Protein AF-A0A151JA97-F1 (afdb_monomer_lite)

Radius of gyration: 26.57 Å; chains: 1; bounding box: 81×45×72 Å

Foldseek 3Di:
DDDDDDDDDDDDDDDPDDDDDDFFDDDDDPPDPDDPPPLVVPVVVPPPVPDDPVVQLLLQLLVLVQVLQLQQAFLVRHDRPSFDADLVGPDPCNVCVNVVNNVVDGGDDHDDPVVSVVCVVVSVVVSDSVNSSCVVLLVPPPSVNVLVVQLCVQVPPVDDDDPVSSVVSNVVSVQCVPPNCVSVVVVCVVVPHDDDPVSVVVRVVRVVVSVVVRVVCPDPVNSVVVVVVVVVVSVVVVVCCVVPPDDDPPDDD

Structure (mmCIF, N/CA/C/O backbone):
data_AF-A0A151JA97-F1
#
_entry.id   AF-A0A151JA97-F1
#
loop_
_atom_site.group_PDB
_atom_site.id
_atom_site.type_symbol
_atom_site.label_atom_id
_atom_site.label_alt_id
_atom_site.label_comp_id
_atom_site.label_asym_id
_atom_site.label_entity_id
_atom_site.label_seq_id
_atom_site.pdbx_PDB_ins_code
_atom_site.Cartn_x
_atom_site.Cartn_y
_atom_site.Cartn_z
_atom_site.occupancy
_atom_site.B_iso_or_equiv
_atom_site.auth_seq_id
_atom_site.auth_comp_id
_atom_site.auth_asym_id
_atom_site.auth_atom_id
_atom_site.pdbx_PDB_model_num
ATOM 1 N N . MET A 1 1 ? -53.093 -27.832 -23.586 1.00 36.28 1 MET A N 1
ATOM 2 C CA . MET A 1 1 ? -52.508 -26.893 -24.557 1.00 36.28 1 MET A CA 1
ATOM 3 C C . MET A 1 1 ? -52.619 -25.490 -23.980 1.00 36.28 1 MET A C 1
ATOM 5 O O . MET A 1 1 ? -53.714 -24.970 -23.830 1.00 36.28 1 MET A O 1
ATOM 9 N N . ASP A 1 2 ? -51.471 -25.020 -23.500 1.00 40.03 2 ASP A N 1
ATOM 10 C CA . ASP A 1 2 ? -50.971 -23.647 -23.351 1.00 40.03 2 ASP A CA 1
ATOM 11 C C . ASP A 1 2 ? -51.789 -22.586 -22.595 1.00 40.03 2 ASP A C 1
ATOM 13 O O . ASP A 1 2 ? -52.595 -21.836 -23.144 1.00 40.03 2 ASP A O 1
ATOM 17 N N . ARG A 1 3 ? -51.449 -22.439 -21.304 1.00 38.12 3 ARG A N 1
ATOM 18 C CA . ARG A 1 3 ? -51.675 -21.214 -20.524 1.00 38.12 3 ARG A CA 1
ATOM 19 C C . ARG A 1 3 ? -50.635 -20.160 -20.926 1.00 38.12 3 ARG A C 1
ATOM 21 O O . ARG A 1 3 ? -49.438 -20.373 -20.761 1.00 38.12 3 ARG A O 1
ATOM 28 N N . LYS A 1 4 ? -51.119 -19.013 -21.413 1.00 37.00 4 LYS A N 1
ATOM 29 C CA . LYS A 1 4 ? -50.353 -17.779 -21.658 1.00 37.00 4 LYS A CA 1
ATOM 30 C C . LYS A 1 4 ? -49.617 -17.336 -20.385 1.00 37.00 4 LYS A C 1
ATOM 32 O O . LYS A 1 4 ? -50.253 -17.091 -19.364 1.00 37.00 4 LYS A O 1
ATOM 37 N N . HIS A 1 5 ? -48.296 -17.216 -20.472 1.00 38.69 5 HIS A N 1
ATOM 38 C CA . HIS A 1 5 ? -47.438 -16.617 -19.451 1.00 38.69 5 HIS A CA 1
ATOM 39 C C . HIS A 1 5 ? -47.385 -15.098 -19.685 1.00 38.69 5 HIS A C 1
ATOM 41 O O . HIS A 1 5 ? -47.076 -14.663 -20.799 1.00 38.69 5 HIS A O 1
ATOM 47 N N . SER A 1 6 ? -47.721 -14.293 -18.675 1.00 37.09 6 SER A N 1
ATOM 48 C CA . SER A 1 6 ? -47.468 -12.850 -18.694 1.00 37.09 6 SER A CA 1
ATOM 49 C C . SER A 1 6 ? -45.964 -12.610 -18.584 1.00 37.09 6 SER A C 1
ATOM 51 O O . SER A 1 6 ? -45.287 -13.231 -17.770 1.00 37.09 6 SER A O 1
ATOM 53 N N . ARG A 1 7 ? -45.428 -11.730 -19.433 1.00 36.78 7 ARG A N 1
ATOM 54 C CA . ARG A 1 7 ? -44.061 -11.222 -19.300 1.00 36.78 7 ARG A CA 1
ATOM 55 C C . ARG A 1 7 ? -44.072 -10.132 -18.236 1.00 36.78 7 ARG A C 1
ATOM 57 O O . ARG A 1 7 ? -44.525 -9.027 -18.524 1.00 36.78 7 ARG A O 1
ATOM 64 N N . ASP A 1 8 ? -43.592 -10.455 -17.042 1.00 37.56 8 ASP A N 1
ATOM 65 C CA . ASP A 1 8 ? -43.210 -9.437 -16.069 1.00 37.56 8 ASP A CA 1
ATOM 66 C C . ASP A 1 8 ? -41.964 -8.707 -16.580 1.00 37.56 8 ASP A C 1
ATOM 68 O O . ASP A 1 8 ? -41.014 -9.306 -17.088 1.00 37.56 8 ASP A O 1
ATOM 72 N N . MET A 1 9 ? -42.033 -7.380 -16.528 1.00 34.56 9 MET A N 1
ATOM 73 C CA . MET A 1 9 ? -40.945 -6.476 -16.866 1.00 34.56 9 MET A CA 1
ATOM 74 C C . MET A 1 9 ? -39.942 -6.484 -15.712 1.00 34.56 9 MET A C 1
ATOM 76 O O . MET A 1 9 ? -40.298 -6.122 -14.594 1.00 34.56 9 MET A O 1
ATOM 80 N N . ASP A 1 10 ? -38.696 -6.874 -15.982 1.00 36.03 10 ASP A N 1
ATOM 81 C CA . ASP A 1 10 ? -37.604 -6.789 -15.010 1.00 36.03 10 ASP A CA 1
ATOM 82 C C . ASP A 1 10 ? -37.355 -5.323 -14.611 1.00 36.03 10 ASP A C 1
ATOM 84 O O . ASP A 1 10 ? -36.751 -4.534 -15.348 1.00 36.03 10 ASP A O 1
ATOM 88 N N . GLU A 1 11 ? -37.809 -4.953 -13.413 1.00 36.75 11 GLU A N 1
ATOM 89 C CA . GLU A 1 11 ? -37.403 -3.727 -12.735 1.00 36.75 11 GLU A CA 1
ATOM 90 C C . GLU A 1 11 ? -35.898 -3.779 -12.443 1.00 36.75 11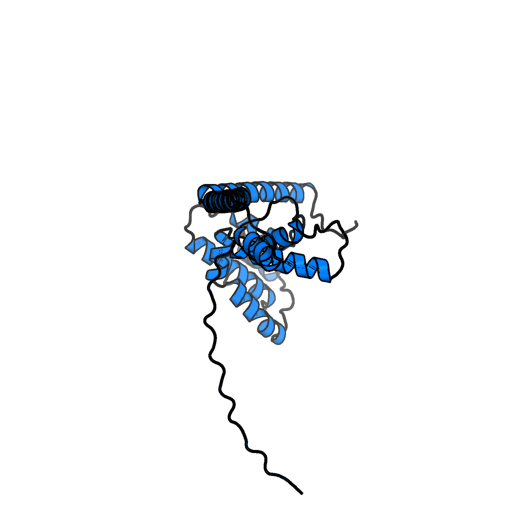 GLU A C 1
ATOM 92 O O . GLU A 1 11 ? -35.388 -4.559 -11.636 1.00 36.75 11 GLU A O 1
ATOM 97 N N . ARG A 1 12 ? -35.156 -2.904 -13.122 1.00 35.47 12 ARG A N 1
ATOM 98 C CA . ARG A 1 12 ? -33.714 -2.728 -12.962 1.00 35.47 12 ARG A CA 1
ATOM 99 C C . ARG A 1 12 ? -33.400 -2.262 -11.536 1.00 35.47 12 ARG A C 1
ATOM 101 O O . ARG A 1 12 ? -33.589 -1.092 -11.205 1.00 35.47 12 ARG A O 1
ATOM 108 N N . ALA A 1 13 ? -32.875 -3.167 -10.710 1.00 38.41 13 ALA A N 1
ATOM 109 C CA . ALA A 1 13 ? -32.428 -2.878 -9.350 1.00 38.41 13 ALA A CA 1
ATOM 110 C C . ALA A 1 13 ? -31.512 -1.639 -9.304 1.00 38.41 13 ALA A C 1
ATOM 112 O O . ALA A 1 13 ? -30.503 -1.545 -10.013 1.00 38.41 13 ALA A O 1
ATOM 113 N N . SER A 1 14 ? -31.877 -0.670 -8.460 1.00 43.91 14 SER A N 1
ATOM 114 C CA . SER A 1 14 ? -31.118 0.566 -8.287 1.00 43.91 14 SER A CA 1
ATOM 115 C C . SER A 1 14 ? -29.710 0.280 -7.745 1.00 43.91 14 SER A C 1
ATOM 117 O O . SER A 1 14 ? -29.498 -0.499 -6.814 1.00 43.91 14 SER A O 1
ATOM 119 N N . ARG A 1 15 ? -28.713 0.906 -8.374 1.00 40.47 15 ARG A N 1
ATOM 120 C CA . ARG A 1 15 ? -27.286 0.745 -8.070 1.00 40.47 15 ARG A CA 1
ATOM 121 C C . ARG A 1 15 ? -27.009 1.310 -6.671 1.00 40.47 15 ARG A C 1
ATOM 123 O O . ARG A 1 15 ? -27.067 2.525 -6.477 1.00 40.47 15 ARG A O 1
ATOM 130 N N . SER A 1 16 ? -26.703 0.455 -5.695 1.00 38.53 16 SER A N 1
ATOM 131 C CA . SER A 1 16 ? -26.352 0.920 -4.349 1.00 38.53 16 SER A CA 1
ATOM 132 C C . SER A 1 16 ? -25.081 1.785 -4.395 1.00 38.53 16 SER A C 1
ATOM 134 O O . SER A 1 16 ? -24.100 1.473 -5.078 1.00 38.53 16 SER A O 1
ATOM 136 N N . LYS A 1 17 ? -25.111 2.931 -3.700 1.00 38.88 17 LYS A N 1
ATOM 137 C CA . LYS A 1 17 ? -23.967 3.845 -3.573 1.00 38.88 17 LYS A CA 1
ATOM 138 C C . LYS A 1 17 ? -22.775 3.083 -2.982 1.00 38.88 17 LYS A C 1
ATOM 140 O O . LYS A 1 17 ? -22.828 2.648 -1.832 1.00 38.88 17 LYS A O 1
ATOM 145 N N . LYS A 1 18 ? -21.684 2.963 -3.748 1.00 34.50 18 LYS A N 1
ATOM 146 C CA . LYS A 1 18 ? -20.401 2.434 -3.261 1.00 34.50 18 LYS A CA 1
ATOM 147 C C . LYS A 1 18 ? -19.938 3.276 -2.066 1.00 34.50 18 LYS A C 1
ATOM 149 O O . LYS A 1 18 ? -19.648 4.463 -2.214 1.00 34.50 18 LYS A O 1
ATOM 154 N N . ARG A 1 19 ? -19.877 2.667 -0.878 1.00 36.00 19 ARG A N 1
ATOM 155 C CA . ARG A 1 19 ? -19.263 3.275 0.309 1.00 36.00 19 ARG A CA 1
ATOM 156 C C . ARG A 1 19 ? -17.759 3.411 0.059 1.00 36.00 19 ARG A C 1
ATOM 158 O O . ARG A 1 19 ? -17.096 2.423 -0.243 1.00 36.00 19 ARG A O 1
ATOM 165 N N . LYS A 1 20 ? -17.228 4.634 0.163 1.00 28.05 20 LYS A N 1
ATOM 166 C CA . LYS A 1 20 ? -15.781 4.885 0.158 1.00 28.05 20 LYS A CA 1
ATOM 167 C C . LYS A 1 20 ? -15.194 4.319 1.451 1.00 28.05 20 LYS A C 1
ATOM 169 O O . LYS A 1 20 ? -15.594 4.735 2.534 1.00 28.05 20 LYS A O 1
ATOM 174 N N . PHE A 1 21 ? -14.279 3.365 1.321 1.00 31.42 21 PHE A N 1
ATOM 175 C CA . PHE A 1 21 ? -13.560 2.765 2.439 1.00 31.42 21 PHE A CA 1
ATOM 176 C C . PHE A 1 21 ? -12.166 3.393 2.522 1.00 31.42 21 PHE A C 1
ATOM 178 O O . PHE A 1 21 ? -11.379 3.278 1.583 1.00 31.42 21 PHE A O 1
ATOM 185 N N . THR A 1 22 ? -11.861 4.075 3.622 1.00 34.16 22 THR A N 1
ATOM 186 C CA . THR A 1 22 ? -10.511 4.565 3.927 1.00 34.16 22 THR A CA 1
ATOM 187 C C . THR A 1 22 ? -9.715 3.424 4.560 1.00 34.16 22 THR A C 1
ATOM 189 O O . THR A 1 22 ? -10.128 2.872 5.578 1.00 34.16 22 THR A O 1
ATOM 192 N N . GLY A 1 23 ? -8.624 3.020 3.908 1.00 33.88 23 GLY A N 1
ATOM 193 C CA . GLY A 1 23 ? -7.820 1.851 4.270 1.00 33.88 23 GLY A CA 1
ATOM 194 C C . GLY A 1 23 ? -7.164 1.928 5.651 1.00 33.88 23 GLY A C 1
ATOM 195 O O . GLY A 1 23 ? -6.885 3.010 6.158 1.00 33.88 23 GLY A O 1
ATOM 196 N N . ASN A 1 24 ? -6.906 0.762 6.250 1.00 43.34 24 ASN A N 1
ATOM 197 C CA . ASN A 1 24 ? -6.312 0.632 7.582 1.00 43.34 24 ASN A CA 1
ATOM 198 C C . ASN A 1 24 ? -4.882 0.064 7.471 1.00 43.34 24 ASN A C 1
ATOM 200 O O . ASN A 1 24 ? -4.684 -1.052 6.983 1.00 43.34 24 ASN A O 1
ATOM 204 N N . ILE A 1 25 ? -3.891 0.845 7.911 1.00 41.25 25 ILE A N 1
ATOM 205 C CA . ILE A 1 25 ? -2.443 0.690 7.658 1.00 41.25 25 ILE A CA 1
ATOM 206 C C . ILE A 1 25 ? -1.788 -0.134 8.783 1.00 41.25 25 ILE A C 1
ATOM 208 O O . ILE A 1 25 ? -1.014 0.387 9.584 1.00 41.25 25 ILE A O 1
ATOM 212 N N . HIS A 1 26 ? -2.118 -1.421 8.916 1.00 39.19 26 HIS A N 1
ATOM 213 C CA . HIS A 1 26 ? -1.602 -2.258 10.013 1.00 39.19 26 HIS A CA 1
ATOM 214 C C . HIS A 1 26 ? -1.011 -3.594 9.534 1.00 39.19 26 HIS A C 1
ATOM 216 O O . HIS A 1 26 ? -1.722 -4.590 9.460 1.00 39.19 26 HIS A O 1
ATOM 222 N N . THR A 1 27 ? 0.312 -3.645 9.331 1.00 36.66 27 THR A N 1
ATOM 223 C CA . THR A 1 27 ? 1.119 -4.883 9.410 1.00 36.66 27 THR A CA 1
ATOM 224 C C . THR A 1 27 ? 2.526 -4.604 9.937 1.00 36.66 27 THR A C 1
ATOM 226 O O . THR A 1 27 ? 3.121 -3.583 9.602 1.00 36.66 27 THR A O 1
ATOM 229 N N . ARG A 1 28 ? 3.041 -5.508 10.783 1.00 35.09 28 ARG A N 1
ATOM 230 C CA . ARG A 1 28 ? 4.457 -5.578 11.184 1.00 35.09 28 ARG A CA 1
ATOM 231 C C . ARG A 1 28 ? 5.283 -6.193 10.044 1.00 35.09 28 ARG A C 1
ATOM 233 O O . ARG A 1 28 ? 4.780 -7.048 9.326 1.00 35.09 28 ARG A O 1
ATOM 240 N N . GLU A 1 29 ? 6.523 -5.735 9.900 1.00 36.56 29 GLU A N 1
ATOM 241 C CA . GLU A 1 29 ? 7.429 -5.983 8.762 1.00 36.56 29 GLU A CA 1
ATOM 242 C C . GLU A 1 29 ? 8.185 -7.328 8.801 1.00 36.56 29 GLU A C 1
ATOM 244 O O . GLU A 1 29 ? 9.054 -7.548 7.969 1.00 36.56 29 GLU A O 1
ATOM 249 N N . THR A 1 30 ? 7.878 -8.256 9.712 1.00 29.92 30 THR A N 1
ATOM 250 C CA . THR A 1 30 ? 8.706 -9.470 9.885 1.00 29.92 30 THR A CA 1
ATOM 251 C C . THR A 1 30 ? 8.386 -10.635 8.940 1.00 29.92 30 THR A C 1
ATOM 253 O O . THR A 1 30 ? 9.143 -11.596 8.927 1.00 29.92 30 THR A O 1
ATOM 256 N N . ASP A 1 31 ? 7.331 -10.561 8.118 1.00 31.02 31 ASP A N 1
ATOM 257 C CA . ASP A 1 31 ? 6.802 -11.744 7.405 1.00 31.02 31 ASP A CA 1
ATOM 258 C C . ASP A 1 31 ? 6.717 -11.587 5.870 1.00 31.02 31 ASP A C 1
ATOM 260 O O . ASP A 1 31 ? 5.840 -12.168 5.226 1.00 31.02 31 ASP A O 1
ATOM 264 N N . THR A 1 32 ? 7.584 -10.796 5.232 1.00 36.28 32 THR A N 1
ATOM 265 C CA . THR A 1 32 ? 7.581 -10.694 3.758 1.00 36.28 32 THR A CA 1
ATOM 266 C C . THR A 1 32 ? 8.977 -10.762 3.157 1.00 36.28 32 THR A C 1
ATOM 268 O O . THR A 1 32 ? 9.511 -9.750 2.715 1.00 36.28 32 THR A O 1
ATOM 271 N N . SER A 1 33 ? 9.543 -11.964 3.082 1.00 34.91 33 SER A N 1
ATOM 272 C CA . SER A 1 33 ? 10.699 -12.274 2.234 1.00 34.91 33 SER A CA 1
ATOM 273 C C . SER A 1 33 ? 10.238 -12.920 0.925 1.00 34.91 33 SER A C 1
ATOM 275 O O . SER A 1 33 ? 10.479 -14.095 0.697 1.00 34.91 33 SER A O 1
ATOM 277 N N . PHE A 1 34 ? 9.523 -12.182 0.081 1.00 34.66 34 PHE A N 1
ATOM 278 C CA . PHE A 1 34 ? 9.343 -12.548 -1.327 1.00 34.66 34 PHE A CA 1
ATOM 279 C C . PHE A 1 34 ? 9.141 -11.253 -2.109 1.00 34.66 34 PHE A C 1
ATOM 281 O O . PHE A 1 34 ? 8.020 -10.771 -2.261 1.00 34.66 34 PHE A O 1
ATOM 288 N N . ALA A 1 35 ? 10.247 -10.648 -2.537 1.00 33.19 35 ALA A N 1
ATOM 289 C CA . ALA A 1 35 ? 10.223 -9.590 -3.533 1.00 33.19 35 ALA A CA 1
ATOM 290 C C . ALA A 1 35 ? 10.573 -10.224 -4.881 1.00 33.19 35 ALA A C 1
ATOM 292 O O . ALA A 1 35 ? 11.700 -10.652 -5.114 1.00 33.19 35 ALA A O 1
ATOM 293 N N . SER A 1 36 ? 9.567 -10.339 -5.744 1.00 33.47 36 SER A N 1
ATOM 294 C CA . SER A 1 36 ? 9.743 -10.640 -7.158 1.00 33.47 36 SER A CA 1
ATOM 295 C C . SER A 1 36 ? 10.412 -9.462 -7.871 1.00 33.47 36 SER A C 1
ATOM 297 O O . SER A 1 36 ? 10.238 -8.308 -7.482 1.00 33.47 36 SER A O 1
ATOM 299 N N . THR A 1 37 ? 11.129 -9.794 -8.939 1.00 28.27 37 THR A N 1
ATOM 300 C CA . THR A 1 37 ? 11.754 -9.010 -10.027 1.00 28.27 37 THR A CA 1
ATOM 301 C C . THR A 1 37 ? 11.376 -7.535 -10.281 1.00 28.27 37 THR A C 1
ATOM 303 O O . THR A 1 37 ? 12.201 -6.839 -10.865 1.00 28.27 37 THR A O 1
ATOM 306 N N . SER A 1 38 ? 10.233 -7.007 -9.830 1.00 31.52 38 SER A N 1
ATOM 307 C CA . SER A 1 38 ? 9.890 -5.571 -9.909 1.00 31.52 38 SER A CA 1
ATOM 308 C C . SER A 1 38 ? 10.792 -4.659 -9.069 1.00 31.52 38 SER A C 1
ATOM 310 O O . SER A 1 38 ? 10.944 -3.490 -9.406 1.00 31.52 38 SER A O 1
ATOM 312 N N . ALA A 1 39 ? 11.431 -5.168 -8.009 1.00 31.02 39 ALA A N 1
ATOM 313 C CA . ALA A 1 39 ? 12.318 -4.363 -7.156 1.00 31.02 39 ALA A CA 1
ATOM 314 C C . ALA A 1 39 ? 13.569 -3.831 -7.893 1.00 31.02 39 ALA A C 1
ATOM 316 O O . ALA A 1 39 ? 14.155 -2.831 -7.486 1.00 31.02 39 ALA A O 1
ATOM 317 N N . LYS A 1 40 ? 13.958 -4.455 -9.016 1.00 34.16 40 LYS A N 1
ATOM 318 C CA . LYS A 1 40 ? 15.149 -4.076 -9.796 1.00 34.16 40 LYS A CA 1
ATOM 319 C C . LYS A 1 40 ? 14.998 -2.763 -10.570 1.00 34.16 40 LYS A C 1
ATOM 321 O O . LYS A 1 40 ? 16.005 -2.178 -10.967 1.00 34.16 40 LYS A O 1
ATOM 326 N N . GLU A 1 41 ? 13.773 -2.285 -10.788 1.00 36.44 41 GLU A N 1
ATOM 327 C CA . GLU A 1 41 ? 13.539 -1.021 -11.497 1.00 36.44 41 GLU A CA 1
ATOM 328 C C . GLU A 1 41 ? 13.588 0.201 -10.569 1.00 36.44 41 GLU A C 1
ATOM 330 O O . GLU A 1 41 ? 13.976 1.278 -11.016 1.00 36.44 41 GLU A O 1
ATOM 335 N N . GLU A 1 42 ? 13.297 0.055 -9.271 1.00 35.06 42 GLU A N 1
ATOM 336 C CA . GLU A 1 42 ? 13.214 1.189 -8.333 1.00 35.06 42 GLU A CA 1
ATOM 337 C C . GLU A 1 42 ? 14.573 1.832 -8.014 1.00 35.06 42 GLU A C 1
ATOM 339 O O . GLU A 1 42 ? 14.671 3.048 -7.834 1.00 35.06 42 GLU A O 1
ATOM 344 N N . VAL A 1 43 ? 15.642 1.033 -7.997 1.00 35.12 43 VAL A N 1
ATOM 345 C CA . VAL A 1 43 ? 16.987 1.437 -7.544 1.00 35.12 43 VAL A CA 1
ATOM 346 C C . VAL A 1 43 ? 17.612 2.502 -8.445 1.00 35.12 43 VAL A C 1
ATOM 348 O O . VAL A 1 43 ? 18.368 3.353 -7.984 1.00 35.12 43 VAL A O 1
ATOM 351 N N . ARG A 1 44 ? 17.254 2.523 -9.732 1.00 39.38 44 ARG A N 1
ATOM 352 C CA . ARG A 1 44 ? 17.850 3.445 -10.711 1.00 39.38 44 ARG A CA 1
ATOM 353 C C . ARG A 1 44 ? 17.215 4.840 -10.737 1.00 39.38 44 ARG A C 1
ATOM 355 O O . ARG A 1 44 ? 17.703 5.714 -11.447 1.00 39.38 44 ARG A O 1
ATOM 362 N N . PHE A 1 45 ? 16.143 5.070 -9.976 1.00 40.94 45 PHE A N 1
ATOM 363 C CA . PHE A 1 45 ? 15.430 6.356 -9.933 1.00 40.94 45 PHE A CA 1
ATOM 364 C C . PHE A 1 45 ? 15.842 7.271 -8.763 1.00 40.94 45 PHE A C 1
ATOM 366 O O . PHE A 1 45 ? 15.409 8.429 -8.707 1.00 40.94 45 PHE A O 1
ATOM 373 N N . GLY A 1 46 ? 16.706 6.790 -7.858 1.00 34.59 46 GLY A N 1
ATOM 374 C CA . GLY A 1 46 ? 17.070 7.453 -6.597 1.00 34.59 46 GLY A CA 1
ATOM 375 C C . GLY A 1 46 ? 17.789 8.807 -6.708 1.00 34.59 46 GLY A C 1
ATOM 376 O O . GLY A 1 46 ? 17.743 9.595 -5.767 1.00 34.59 46 GLY A O 1
ATOM 377 N N . GLU A 1 47 ? 18.387 9.144 -7.852 1.00 36.38 47 GLU A N 1
ATOM 378 C CA . GLU A 1 47 ? 19.215 10.357 -7.995 1.00 36.38 47 GLU A CA 1
ATOM 379 C C . GLU A 1 47 ? 18.429 11.641 -8.328 1.00 36.38 47 GLU A C 1
ATOM 381 O O . GLU A 1 47 ? 18.987 12.732 -8.409 1.00 36.38 47 GLU A O 1
ATOM 386 N N . SER A 1 48 ? 17.105 11.565 -8.488 1.00 42.72 48 SER A N 1
ATOM 387 C CA . SER A 1 48 ? 16.270 12.696 -8.933 1.00 42.72 48 SER A CA 1
ATOM 388 C C . SER A 1 48 ? 15.551 13.444 -7.797 1.00 42.72 48 SER A C 1
ATOM 390 O O . SER A 1 48 ? 14.465 14.000 -7.978 1.00 42.72 48 SER A O 1
ATOM 392 N N . ASN A 1 49 ? 16.151 13.491 -6.604 1.00 41.81 49 ASN A N 1
ATOM 393 C CA . ASN A 1 49 ? 15.471 13.907 -5.371 1.00 41.81 49 ASN A CA 1
ATOM 394 C C . ASN A 1 49 ? 15.156 15.421 -5.244 1.00 41.81 49 ASN A C 1
ATOM 396 O O . ASN A 1 49 ? 14.619 15.842 -4.225 1.00 41.81 49 ASN A O 1
ATOM 400 N N . ALA A 1 50 ? 15.430 16.234 -6.273 1.00 45.06 50 ALA A N 1
ATOM 401 C CA . ALA A 1 50 ? 15.176 17.683 -6.286 1.00 45.06 50 ALA A CA 1
ATOM 402 C C . ALA A 1 50 ? 13.910 18.120 -7.059 1.00 45.06 50 ALA A C 1
ATOM 404 O O . ALA A 1 50 ? 13.606 19.309 -7.108 1.00 45.06 50 ALA A O 1
ATOM 405 N N . ARG A 1 51 ? 13.169 17.200 -7.696 1.00 54.94 51 ARG A N 1
ATOM 406 C CA . ARG A 1 51 ? 12.001 17.549 -8.533 1.00 54.94 51 ARG A CA 1
ATOM 407 C C . ARG A 1 51 ? 10.702 17.036 -7.904 1.00 54.94 51 ARG A C 1
ATOM 409 O O . ARG A 1 51 ? 10.643 15.904 -7.427 1.00 54.94 51 ARG A O 1
ATOM 416 N N . GLY A 1 52 ? 9.679 17.897 -7.874 1.00 69.94 52 GLY A N 1
ATOM 417 C CA . GLY A 1 52 ? 8.411 17.675 -7.163 1.00 69.94 52 GLY A CA 1
ATOM 418 C C . GLY A 1 52 ? 7.635 16.420 -7.591 1.00 69.94 52 GLY A C 1
ATOM 419 O O . GLY A 1 52 ? 7.929 15.805 -8.614 1.00 69.94 52 GLY A O 1
ATOM 420 N N . LEU A 1 53 ? 6.608 16.055 -6.813 1.00 72.75 53 LEU A N 1
ATOM 421 C CA . LEU A 1 53 ? 5.810 14.824 -6.968 1.00 72.75 53 LEU A CA 1
ATOM 422 C C . LEU A 1 53 ? 5.335 14.571 -8.413 1.00 72.75 53 LEU A C 1
ATOM 424 O O . LEU A 1 53 ? 5.434 13.450 -8.906 1.00 72.75 53 LEU A O 1
ATOM 428 N N . GLY A 1 54 ? 4.905 15.622 -9.121 1.00 77.94 54 GLY A N 1
ATOM 429 C CA . GLY A 1 54 ? 4.480 15.537 -10.523 1.00 77.94 54 GLY A CA 1
ATOM 430 C C . GLY A 1 54 ? 5.568 15.034 -11.480 1.00 77.94 54 GLY A C 1
ATOM 431 O O . GLY A 1 54 ? 5.271 14.265 -12.390 1.00 77.94 54 GLY A O 1
ATOM 432 N N . PHE A 1 55 ? 6.832 15.399 -11.247 1.00 81.00 55 PHE A N 1
ATOM 433 C CA . PHE A 1 55 ? 7.954 14.911 -12.050 1.00 81.00 55 PHE A CA 1
ATOM 434 C C . PHE A 1 55 ? 8.201 13.418 -11.808 1.00 81.00 55 PHE A C 1
ATOM 436 O O . PHE A 1 55 ? 8.371 12.665 -12.762 1.00 81.00 55 PHE A O 1
ATOM 443 N N . LYS A 1 56 ? 8.159 12.970 -10.546 1.00 80.12 56 LYS A N 1
ATOM 444 C CA . LYS A 1 56 ? 8.346 11.552 -10.193 1.00 80.12 56 LYS A CA 1
ATOM 445 C C . LYS A 1 56 ? 7.263 10.663 -10.817 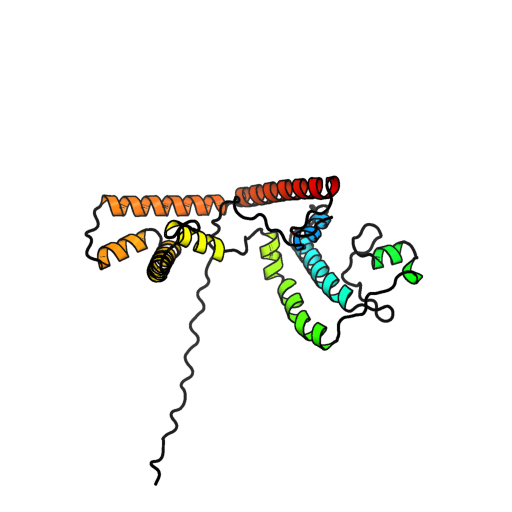1.00 80.12 56 LYS A C 1
ATOM 447 O O . LYS A 1 56 ? 7.578 9.603 -11.347 1.00 80.12 56 LYS A O 1
ATOM 452 N N . ILE A 1 57 ? 6.011 11.126 -10.823 1.00 85.06 57 ILE A N 1
ATOM 453 C CA . ILE A 1 57 ? 4.897 10.425 -11.482 1.00 85.06 57 ILE A CA 1
ATOM 454 C C . ILE A 1 57 ? 5.134 10.323 -12.989 1.00 85.06 57 ILE A C 1
ATOM 456 O O . ILE A 1 57 ? 4.990 9.242 -13.549 1.00 85.06 57 ILE A O 1
ATOM 460 N N . ALA A 1 58 ? 5.520 11.422 -13.645 1.00 85.62 58 ALA A N 1
ATOM 461 C CA . ALA A 1 58 ? 5.779 11.424 -15.085 1.00 85.62 58 ALA A CA 1
ATOM 462 C C . ALA A 1 58 ? 6.917 10.464 -15.467 1.00 85.62 58 ALA A C 1
ATOM 464 O O . ALA A 1 58 ? 6.836 9.759 -16.470 1.00 85.62 58 ALA A O 1
ATOM 465 N N . VAL A 1 59 ? 7.960 10.396 -14.638 1.00 85.62 59 VAL A N 1
ATOM 466 C CA . VAL A 1 59 ? 9.077 9.470 -14.829 1.00 85.62 59 VAL A CA 1
ATOM 467 C C . VAL A 1 59 ? 8.625 8.010 -14.713 1.00 85.62 59 VAL A C 1
ATOM 469 O O . VAL A 1 59 ? 8.954 7.217 -15.592 1.00 85.62 59 VAL A O 1
ATOM 472 N N . LEU A 1 60 ? 7.840 7.659 -13.688 1.00 87.31 60 LEU A N 1
ATOM 473 C CA . LEU A 1 60 ? 7.300 6.302 -13.529 1.00 87.31 60 LEU A CA 1
ATOM 474 C C . LEU A 1 60 ? 6.331 5.928 -14.654 1.00 87.31 60 LEU A C 1
ATOM 476 O O . LEU A 1 60 ? 6.417 4.830 -15.192 1.00 87.31 60 LEU A O 1
ATOM 480 N N . HIS A 1 61 ? 5.453 6.851 -15.048 1.00 90.69 61 HIS A N 1
ATOM 481 C CA . HIS A 1 61 ? 4.548 6.665 -16.180 1.00 90.69 61 HIS A CA 1
ATOM 482 C C . HIS A 1 61 ? 5.329 6.297 -17.447 1.00 90.69 61 HIS A C 1
ATOM 484 O O . HIS A 1 61 ? 5.023 5.311 -18.114 1.00 90.69 61 HIS A O 1
ATOM 490 N N . ASN A 1 62 ? 6.380 7.059 -17.751 1.00 89.25 62 ASN A N 1
ATOM 491 C CA . ASN A 1 62 ? 7.217 6.798 -18.915 1.00 89.25 62 ASN A CA 1
ATOM 492 C C . ASN A 1 62 ? 7.989 5.480 -18.777 1.00 89.25 62 ASN A C 1
ATOM 494 O O . ASN A 1 62 ? 8.106 4.751 -19.753 1.00 89.25 62 ASN A O 1
ATOM 498 N N . ALA A 1 63 ? 8.460 5.125 -17.581 1.00 88.25 63 ALA A N 1
ATOM 499 C CA . ALA A 1 63 ? 9.124 3.844 -17.350 1.00 88.25 63 ALA A CA 1
ATOM 500 C C . ALA A 1 63 ? 8.195 2.648 -17.630 1.00 88.25 63 ALA A C 1
ATOM 502 O O . ALA A 1 63 ? 8.582 1.736 -18.356 1.00 88.25 63 ALA A O 1
ATOM 503 N N . VAL A 1 64 ? 6.951 2.691 -17.136 1.00 89.56 64 VAL A N 1
ATOM 504 C CA . VAL A 1 64 ? 5.940 1.646 -17.380 1.00 89.56 64 VAL A CA 1
ATOM 505 C C . VAL A 1 64 ? 5.666 1.492 -18.876 1.00 89.56 64 VAL A C 1
ATOM 507 O O . VAL A 1 64 ? 5.685 0.378 -19.400 1.00 89.56 64 VAL A O 1
ATOM 510 N N . TRP A 1 65 ? 5.472 2.602 -19.592 1.00 92.31 65 TRP A N 1
ATOM 511 C CA . TRP A 1 65 ? 5.260 2.553 -21.039 1.00 92.31 65 TRP A CA 1
ATOM 512 C C . TRP A 1 65 ? 6.504 2.106 -21.806 1.00 92.31 65 TRP A C 1
ATOM 514 O O . TRP A 1 65 ? 6.373 1.348 -22.764 1.00 92.31 65 TRP A O 1
ATOM 524 N N . ALA A 1 66 ? 7.708 2.490 -21.378 1.00 89.06 66 ALA A N 1
ATOM 525 C CA . ALA A 1 66 ? 8.948 2.042 -22.006 1.00 89.06 66 ALA A CA 1
ATOM 526 C C . ALA A 1 66 ? 9.049 0.508 -22.041 1.00 89.06 66 ALA A C 1
ATOM 528 O O . ALA A 1 66 ? 9.470 -0.041 -23.053 1.00 89.06 66 ALA A O 1
ATOM 529 N N . ILE A 1 67 ? 8.592 -0.193 -20.996 1.00 88.88 67 ILE A N 1
ATOM 530 C CA . ILE A 1 67 ? 8.561 -1.666 -20.966 1.00 88.88 67 ILE A CA 1
ATOM 531 C C . ILE A 1 67 ? 7.657 -2.225 -22.068 1.00 88.88 67 ILE A C 1
ATOM 533 O O . ILE A 1 67 ? 8.071 -3.116 -22.811 1.00 88.88 67 ILE A O 1
ATOM 537 N N . PHE A 1 68 ? 6.435 -1.701 -22.191 1.00 90.19 68 PHE A N 1
ATOM 538 C CA . PHE A 1 68 ? 5.498 -2.133 -23.229 1.00 90.19 68 PHE A CA 1
ATOM 539 C C . PHE A 1 68 ? 6.075 -1.884 -24.625 1.00 90.19 68 PHE A C 1
ATOM 541 O O . PHE A 1 68 ? 6.135 -2.795 -25.448 1.00 90.19 68 PHE A O 1
ATOM 548 N N . TYR A 1 69 ? 6.580 -0.672 -24.865 1.00 89.25 69 TYR A N 1
ATOM 549 C CA . TYR A 1 69 ? 7.101 -0.291 -26.172 1.00 89.25 69 TYR A CA 1
ATOM 550 C C . TYR A 1 69 ? 8.393 -1.024 -26.545 1.00 89.25 69 TYR A C 1
ATOM 552 O O . TYR A 1 69 ? 8.576 -1.369 -27.710 1.00 89.25 69 TYR A O 1
ATOM 560 N N . HIS A 1 70 ? 9.240 -1.383 -25.577 1.00 86.94 70 HIS A N 1
ATOM 561 C CA . HIS A 1 70 ? 10.377 -2.275 -25.815 1.00 86.94 70 HIS A CA 1
ATOM 562 C C . HIS A 1 70 ? 9.943 -3.647 -26.348 1.00 86.94 70 HIS A C 1
ATOM 564 O O . HIS A 1 70 ? 10.652 -4.226 -27.163 1.00 86.94 70 HIS A O 1
ATOM 570 N N . LYS A 1 71 ? 8.795 -4.173 -25.901 1.00 86.69 71 LYS A N 1
ATOM 571 C CA . LYS A 1 71 ? 8.306 -5.511 -26.278 1.00 86.69 71 LYS A CA 1
ATOM 572 C C . LYS A 1 71 ? 7.556 -5.569 -27.607 1.00 86.69 71 LYS A C 1
ATOM 574 O O . LYS A 1 71 ? 7.307 -6.661 -28.112 1.00 86.69 71 LYS A O 1
ATOM 579 N N . ILE A 1 72 ? 7.220 -4.417 -28.176 1.00 88.44 72 ILE A N 1
ATOM 580 C CA . ILE A 1 72 ? 6.605 -4.312 -29.509 1.00 88.44 72 ILE A CA 1
ATOM 581 C C . ILE A 1 72 ? 7.536 -3.641 -30.528 1.00 88.44 72 ILE A C 1
ATOM 583 O O . ILE A 1 72 ? 7.177 -3.512 -31.696 1.00 88.44 72 ILE A O 1
ATOM 587 N N . SER A 1 73 ? 8.714 -3.191 -30.086 1.00 86.50 73 SER A N 1
ATOM 588 C CA . SER A 1 73 ? 9.733 -2.606 -30.956 1.00 86.50 73 SER A CA 1
ATOM 589 C C . SER A 1 73 ? 10.356 -3.672 -31.848 1.00 86.50 73 SER A C 1
ATOM 591 O O . SER A 1 73 ? 10.531 -4.818 -31.444 1.00 86.50 73 SER A O 1
ATOM 593 N N . SER A 1 74 ? 10.728 -3.264 -33.054 1.00 85.25 74 SER A N 1
ATOM 594 C CA . SER A 1 74 ? 11.435 -4.093 -34.030 1.00 85.25 74 SER A CA 1
ATOM 595 C C . SER A 1 74 ? 12.543 -3.285 -34.703 1.00 85.25 74 SER A C 1
ATOM 597 O O . SER A 1 74 ? 12.567 -2.058 -34.591 1.00 85.25 74 SER A O 1
ATOM 599 N N . ASN A 1 75 ? 13.427 -3.965 -35.442 1.00 81.00 75 ASN A N 1
ATOM 600 C CA . ASN A 1 75 ? 14.475 -3.313 -36.237 1.00 81.00 75 ASN A CA 1
ATOM 601 C C . ASN A 1 75 ? 13.889 -2.302 -37.250 1.00 81.00 75 ASN A C 1
ATOM 603 O O . ASN A 1 75 ? 14.504 -1.273 -37.509 1.00 81.00 75 ASN A O 1
ATOM 607 N N . GLU A 1 76 ? 12.695 -2.568 -37.795 1.00 79.00 76 GLU A N 1
ATOM 608 C CA . GLU A 1 76 ? 12.016 -1.702 -38.774 1.00 79.00 76 GLU A CA 1
ATOM 609 C C . GLU A 1 76 ? 11.198 -0.581 -38.115 1.00 79.00 76 GLU A C 1
ATOM 611 O O . GLU A 1 76 ? 11.045 0.502 -38.677 1.00 79.00 76 GLU A O 1
ATOM 616 N N . ASN A 1 77 ? 10.672 -0.832 -36.912 1.00 80.81 77 ASN A N 1
ATOM 617 C CA . ASN A 1 77 ? 9.848 0.109 -36.162 1.00 80.81 77 ASN A CA 1
ATOM 618 C C . ASN A 1 77 ? 10.297 0.169 -34.695 1.00 80.81 77 ASN A C 1
ATOM 620 O O . ASN A 1 77 ? 9.726 -0.483 -33.813 1.00 80.81 77 ASN A O 1
ATOM 624 N N . SER A 1 78 ? 11.349 0.949 -34.444 1.00 80.94 78 SER A N 1
ATOM 625 C CA . SER A 1 78 ? 11.931 1.150 -33.117 1.00 80.94 78 SER A CA 1
ATOM 626 C C . SER A 1 78 ? 11.112 2.158 -32.300 1.00 80.94 78 SER A C 1
ATOM 628 O O . SER A 1 78 ? 11.019 3.331 -32.672 1.00 80.94 78 SER A O 1
ATOM 630 N N . GLN A 1 79 ? 10.552 1.745 -31.160 1.00 82.25 79 GLN A N 1
ATOM 631 C CA . GLN A 1 79 ? 9.662 2.575 -30.338 1.00 82.25 79 GLN A CA 1
ATOM 632 C C . GLN A 1 79 ? 10.275 2.852 -28.955 1.00 82.25 79 GLN A C 1
ATOM 634 O O . GLN A 1 79 ? 9.888 2.278 -27.942 1.00 82.25 79 GLN A O 1
ATOM 639 N N . TYR A 1 80 ? 11.222 3.793 -28.890 1.00 83.00 80 TYR A N 1
ATOM 640 C CA . TYR A 1 80 ? 11.949 4.154 -27.655 1.00 83.00 80 TYR A CA 1
ATOM 641 C C . TYR A 1 80 ? 11.619 5.563 -27.134 1.00 83.00 80 TYR A C 1
ATOM 643 O O . TYR A 1 80 ? 12.431 6.210 -26.464 1.00 83.00 80 TYR A O 1
ATOM 651 N N . MET A 1 81 ? 10.420 6.067 -27.445 1.00 85.06 81 MET A N 1
ATOM 652 C CA . MET A 1 81 ? 9.992 7.441 -27.131 1.00 85.06 81 MET A CA 1
ATOM 653 C C . MET A 1 81 ? 9.843 7.734 -25.633 1.00 85.06 81 MET A C 1
ATOM 655 O O . MET A 1 81 ? 10.028 8.871 -25.209 1.00 85.06 81 MET A O 1
ATOM 659 N N . TYR A 1 82 ? 9.568 6.712 -24.822 1.00 83.69 82 TYR A N 1
ATOM 660 C CA . TYR A 1 82 ? 9.459 6.850 -23.365 1.00 83.69 82 TYR A CA 1
ATOM 661 C C . TYR A 1 82 ? 10.774 6.596 -22.625 1.00 83.69 82 TYR A C 1
ATOM 663 O O . TYR A 1 82 ? 10.853 6.765 -21.407 1.00 83.69 82 TYR A O 1
ATOM 671 N N . CYS A 1 83 ? 11.817 6.200 -23.350 1.00 84.19 83 CYS A N 1
ATOM 672 C CA . CYS A 1 83 ? 13.104 5.868 -22.766 1.00 84.19 83 CYS A CA 1
ATOM 673 C C . CYS A 1 83 ? 13.913 7.150 -22.567 1.00 84.19 83 CYS A C 1
ATOM 675 O O . CYS A 1 83 ? 13.978 7.981 -23.477 1.00 84.19 83 CYS A O 1
ATOM 677 N N . PRO A 1 84 ? 14.548 7.330 -21.399 1.00 78.62 84 PRO A N 1
ATOM 678 C CA . PRO A 1 84 ? 15.360 8.509 -21.151 1.00 78.62 84 PRO A CA 1
ATOM 679 C C . PRO A 1 84 ? 16.540 8.567 -22.127 1.00 78.62 84 PRO A C 1
ATOM 681 O O . PRO A 1 84 ? 17.175 7.551 -22.406 1.00 78.62 84 PRO A O 1
ATOM 684 N N . VAL A 1 85 ? 16.836 9.770 -22.615 1.00 73.81 85 VAL A N 1
ATOM 685 C CA . VAL A 1 85 ? 17.965 10.031 -23.516 1.00 73.81 85 VAL A CA 1
ATOM 686 C C . VAL A 1 85 ? 19.279 10.015 -22.723 1.00 73.81 85 VAL A C 1
ATOM 688 O O . VAL A 1 85 ? 19.328 10.528 -21.599 1.00 73.81 85 VAL A O 1
ATOM 691 N N . GLY A 1 86 ? 20.331 9.438 -23.311 1.00 64.56 86 GLY A N 1
ATOM 692 C CA . GLY A 1 86 ? 21.697 9.422 -22.776 1.00 64.56 86 GLY A CA 1
ATOM 693 C C . GLY A 1 86 ? 22.267 8.019 -22.533 1.00 64.56 86 GLY A C 1
ATOM 694 O O . GLY A 1 86 ? 21.525 7.062 -22.310 1.00 64.56 86 GLY A O 1
ATOM 695 N N . SER A 1 87 ? 23.599 7.925 -22.545 1.00 55.66 87 SER A N 1
ATOM 696 C CA . SER A 1 87 ? 24.379 6.681 -22.437 1.00 55.66 87 SER A CA 1
ATOM 697 C C . SER A 1 87 ? 24.357 6.033 -21.051 1.00 55.66 87 SER A C 1
ATOM 699 O O . SER A 1 87 ? 24.607 4.840 -20.931 1.00 55.66 87 SER A O 1
ATOM 701 N N . ASP A 1 88 ? 24.016 6.784 -20.005 1.00 55.84 88 ASP A N 1
ATOM 702 C CA . ASP A 1 88 ? 24.047 6.316 -18.611 1.00 55.84 88 ASP A CA 1
ATOM 703 C C . ASP A 1 88 ? 22.702 5.716 -18.150 1.00 55.84 88 ASP A C 1
ATOM 705 O O . ASP A 1 88 ? 22.260 5.836 -17.005 1.00 55.84 88 ASP A O 1
ATOM 709 N N . ARG A 1 89 ? 21.946 5.150 -19.096 1.00 68.75 89 ARG A N 1
ATOM 710 C CA . ARG A 1 89 ? 20.567 4.698 -18.887 1.00 68.75 89 ARG A CA 1
ATOM 711 C C . ARG A 1 89 ? 20.435 3.200 -19.114 1.00 68.75 89 ARG A C 1
ATOM 713 O O . ARG A 1 89 ? 21.199 2.564 -19.822 1.00 68.75 89 ARG A O 1
ATOM 720 N N . TRP A 1 90 ? 19.400 2.625 -18.512 1.00 76.75 90 TRP A N 1
ATOM 721 C CA . TRP A 1 90 ? 19.125 1.185 -18.528 1.00 76.75 90 TRP A CA 1
ATOM 722 C C . TRP A 1 90 ? 18.676 0.636 -19.895 1.00 76.75 90 TRP A C 1
ATOM 724 O O . TRP A 1 90 ? 18.640 -0.578 -20.090 1.00 76.75 90 TRP A O 1
ATOM 734 N N . CYS A 1 91 ? 18.298 1.506 -20.835 1.00 83.00 91 CYS A N 1
ATOM 735 C CA . CYS A 1 91 ? 17.797 1.108 -22.145 1.00 83.00 91 CYS A CA 1
ATOM 736 C C . CYS A 1 91 ? 18.965 0.777 -23.086 1.00 83.00 91 CYS A C 1
ATOM 738 O O . CYS A 1 91 ? 19.627 1.679 -23.594 1.00 83.00 91 CYS A O 1
ATOM 740 N N . LYS A 1 92 ? 19.181 -0.517 -23.359 1.00 82.69 92 LYS A N 1
ATOM 741 C CA . LYS A 1 92 ? 20.263 -1.007 -24.235 1.00 82.69 92 LYS A CA 1
ATOM 742 C C . LYS A 1 92 ? 20.268 -0.345 -25.618 1.00 82.69 92 LYS A C 1
ATOM 744 O O . LYS A 1 92 ? 21.333 -0.013 -26.121 1.00 82.69 92 LYS A O 1
ATOM 749 N N . TRP A 1 93 ? 19.088 -0.102 -26.193 1.00 84.12 93 TRP A N 1
ATOM 750 C CA . TRP A 1 93 ? 18.960 0.566 -27.489 1.00 84.12 93 TRP A CA 1
ATOM 751 C C . TRP A 1 93 ? 19.443 2.024 -27.443 1.00 84.12 93 TRP A C 1
ATOM 753 O O . TRP A 1 93 ? 20.233 2.431 -28.284 1.00 84.12 93 TRP A O 1
ATOM 763 N N . ARG A 1 94 ? 19.068 2.799 -26.411 1.00 84.38 94 ARG A N 1
ATOM 764 C CA . ARG A 1 94 ? 19.549 4.187 -26.219 1.00 84.38 94 ARG A CA 1
ATOM 765 C C . ARG A 1 94 ? 21.055 4.260 -25.957 1.00 84.38 94 ARG A C 1
ATOM 767 O O . ARG A 1 94 ? 21.702 5.235 -26.335 1.00 84.38 94 ARG A O 1
ATOM 774 N N . VAL A 1 95 ? 21.616 3.233 -25.318 1.00 84.44 95 VAL A N 1
ATOM 775 C CA . VAL A 1 95 ? 23.069 3.099 -25.136 1.00 84.44 95 VAL A CA 1
ATOM 776 C C . VAL A 1 95 ? 23.751 2.849 -26.481 1.00 84.44 95 VAL A C 1
ATOM 778 O O . VAL A 1 95 ? 24.719 3.535 -26.796 1.00 84.44 95 VAL A O 1
ATOM 781 N N . ALA A 1 96 ? 23.221 1.934 -27.298 1.00 84.00 96 ALA A N 1
ATOM 782 C CA . ALA A 1 96 ? 23.730 1.676 -28.646 1.00 84.00 96 ALA A CA 1
ATOM 783 C C . ALA A 1 96 ? 23.610 2.911 -29.558 1.00 84.00 96 ALA A C 1
ATOM 785 O O . ALA A 1 96 ? 24.546 3.225 -30.288 1.00 84.00 96 ALA A O 1
ATOM 786 N N . GLU A 1 97 ? 22.508 3.663 -29.459 1.00 84.88 97 GLU A N 1
ATOM 787 C CA . GLU A 1 97 ? 22.323 4.960 -30.127 1.00 84.88 97 GLU A CA 1
ATOM 788 C C . GLU A 1 97 ? 23.401 5.963 -29.706 1.00 84.88 97 GLU A C 1
ATOM 790 O O . GLU A 1 97 ? 24.065 6.551 -30.554 1.00 84.88 97 GLU A O 1
ATOM 795 N N . SER A 1 98 ? 23.641 6.105 -28.401 1.00 82.81 98 SER A N 1
ATOM 796 C CA . SER A 1 98 ? 24.636 7.048 -27.874 1.00 82.81 98 SER A CA 1
ATOM 797 C C . SER A 1 98 ? 26.075 6.672 -28.254 1.00 82.81 98 SER A C 1
ATOM 799 O O . SER A 1 98 ? 26.916 7.552 -28.423 1.00 82.81 98 SER A O 1
ATOM 801 N N . ASN A 1 99 ? 26.356 5.375 -28.403 1.00 84.62 99 ASN A N 1
ATOM 802 C CA . ASN A 1 99 ? 27.673 4.848 -28.769 1.00 84.62 99 ASN A CA 1
ATOM 803 C C . ASN A 1 99 ? 27.862 4.682 -30.288 1.00 84.62 99 ASN A C 1
ATOM 805 O O . ASN A 1 99 ? 28.929 4.252 -30.717 1.00 84.62 99 ASN A O 1
ATOM 809 N N . ASN A 1 100 ? 26.855 5.026 -31.100 1.00 82.94 100 ASN A N 1
ATOM 810 C CA . ASN A 1 100 ? 26.821 4.804 -32.551 1.00 82.94 100 ASN A CA 1
ATOM 811 C C . ASN A 1 100 ? 26.975 3.326 -32.978 1.00 82.94 100 ASN A C 1
ATOM 813 O O . ASN A 1 100 ? 27.411 3.050 -34.093 1.00 82.94 100 ASN A O 1
ATOM 817 N N . THR A 1 101 ? 26.584 2.370 -32.130 1.00 85.12 101 THR A N 1
ATOM 818 C CA . THR A 1 101 ? 26.638 0.918 -32.404 1.00 85.12 101 THR A CA 1
ATOM 819 C C . THR A 1 101 ? 25.270 0.320 -32.762 1.00 85.12 101 THR A C 1
ATOM 821 O O . THR A 1 101 ? 25.054 -0.882 -32.639 1.00 85.12 101 THR A O 1
ATOM 824 N N . LEU A 1 102 ? 24.319 1.140 -33.230 1.00 81.81 102 LEU A N 1
ATOM 825 C CA . LEU A 1 102 ? 22.957 0.698 -33.581 1.00 81.81 102 LEU A CA 1
ATOM 826 C C . LEU A 1 102 ? 22.911 -0.387 -34.660 1.00 81.81 102 LEU A C 1
ATOM 828 O O . LEU A 1 102 ? 22.014 -1.220 -34.630 1.00 81.81 102 LEU A O 1
ATOM 832 N N . HIS A 1 103 ? 23.869 -0.396 -35.588 1.00 80.25 103 HIS A N 1
ATOM 833 C CA . HIS A 1 103 ? 23.952 -1.421 -36.632 1.00 80.25 103 HIS A CA 1
ATOM 834 C C . HIS A 1 103 ? 24.167 -2.832 -36.050 1.00 80.25 103 HIS A C 1
ATOM 836 O O . HIS A 1 103 ? 23.821 -3.824 -36.678 1.00 80.25 103 HIS A O 1
ATOM 842 N N . GLU A 1 104 ? 24.744 -2.938 -34.854 1.00 83.12 104 GLU A N 1
ATOM 843 C CA . GLU A 1 104 ? 24.986 -4.214 -34.170 1.00 83.12 104 GLU A CA 1
ATOM 844 C C . GLU A 1 104 ? 23.826 -4.611 -33.246 1.00 83.12 104 GLU A C 1
ATOM 846 O O . GLU A 1 104 ? 23.853 -5.676 -32.630 1.00 83.12 104 GLU A O 1
ATOM 851 N N . PHE A 1 105 ? 22.817 -3.747 -33.103 1.00 82.19 105 PHE A N 1
ATOM 852 C CA . PHE A 1 105 ? 21.704 -3.977 -32.199 1.00 82.19 105 PHE A CA 1
ATOM 853 C C . PHE A 1 105 ? 20.557 -4.693 -32.911 1.00 82.19 105 PHE A C 1
ATOM 855 O O . PHE A 1 105 ? 19.855 -4.098 -33.726 1.00 82.19 105 PHE A O 1
ATOM 862 N N . ASP A 1 106 ? 20.310 -5.939 -32.512 1.00 83.50 106 ASP A N 1
ATOM 863 C CA . ASP A 1 106 ? 19.136 -6.698 -32.934 1.00 83.50 106 ASP A CA 1
ATOM 864 C C . ASP A 1 106 ? 18.044 -6.703 -31.862 1.00 83.50 106 ASP A C 1
ATOM 866 O O . ASP A 1 106 ? 18.287 -6.971 -30.679 1.00 83.50 106 ASP A O 1
ATOM 870 N N . HIS A 1 107 ? 16.814 -6.417 -32.291 1.00 82.94 107 HIS A N 1
ATOM 871 C CA . HIS A 1 107 ? 15.635 -6.487 -31.437 1.00 82.94 107 HIS A CA 1
ATOM 872 C C . HIS A 1 107 ? 15.171 -7.936 -31.257 1.00 82.94 107 HIS A C 1
ATOM 874 O O . HIS A 1 107 ? 15.224 -8.757 -32.174 1.00 82.94 107 HIS A O 1
ATOM 880 N N . GLU A 1 108 ? 14.638 -8.236 -30.071 1.00 83.44 108 GLU A N 1
ATOM 881 C CA . GLU A 1 108 ? 13.843 -9.449 -29.879 1.00 83.44 108 GLU A CA 1
ATOM 882 C C . GLU A 1 108 ? 12.594 -9.401 -30.779 1.00 83.44 108 GLU A C 1
ATOM 884 O O . GLU A 1 108 ? 12.064 -8.311 -31.021 1.00 83.44 108 GLU A O 1
ATOM 889 N N . PRO A 1 109 ? 12.082 -10.556 -31.246 1.00 85.19 109 PRO A N 1
ATOM 890 C CA . PRO A 1 109 ? 10.831 -10.594 -31.988 1.00 85.19 109 PRO A CA 1
ATOM 891 C C . PRO A 1 109 ? 9.704 -9.908 -31.199 1.00 85.19 109 PRO A C 1
ATOM 893 O O . PRO A 1 109 ? 9.497 -10.241 -30.025 1.00 85.19 109 PRO A O 1
ATOM 896 N N . PRO A 1 110 ? 8.969 -8.964 -31.814 1.00 89.88 110 PRO A N 1
ATOM 897 C CA . PRO A 1 110 ? 7.900 -8.255 -31.130 1.00 89.88 110 PRO A CA 1
ATOM 898 C C . PRO A 1 110 ? 6.747 -9.204 -30.801 1.00 89.88 110 PRO A C 1
ATOM 900 O O . PRO A 1 110 ? 6.523 -10.215 -31.472 1.00 89.88 110 PRO A O 1
ATOM 903 N N . PHE A 1 111 ? 5.970 -8.865 -29.772 1.00 89.12 111 PHE A N 1
ATOM 904 C CA . PHE A 1 111 ? 4.759 -9.623 -29.460 1.00 89.12 111 PHE A CA 1
ATOM 905 C C . PHE A 1 111 ? 3.741 -9.589 -30.603 1.00 89.12 111 PHE A C 1
ATOM 907 O O . PHE A 1 111 ? 3.607 -8.588 -31.303 1.00 89.12 111 PHE A O 1
ATOM 914 N N . HIS A 1 112 ? 2.978 -10.675 -30.751 1.00 92.31 112 HIS A N 1
ATOM 915 C CA . HIS A 1 112 ? 1.869 -10.739 -31.701 1.00 92.31 112 HIS A CA 1
ATOM 916 C C . HIS A 1 112 ? 0.809 -9.679 -31.376 1.00 92.31 112 HIS A C 1
ATOM 918 O O . HIS A 1 112 ? 0.566 -9.396 -30.201 1.00 92.31 112 HIS A O 1
ATOM 924 N N . GLU A 1 113 ? 0.153 -9.128 -32.396 1.00 91.25 113 GLU A N 1
ATOM 925 C CA . GLU A 1 113 ? -0.797 -8.020 -32.247 1.00 91.25 113 GLU A CA 1
ATOM 926 C C . GLU A 1 113 ? -1.910 -8.323 -31.231 1.00 91.25 113 GLU A C 1
ATOM 928 O O . GLU A 1 113 ? -2.192 -7.500 -30.362 1.00 91.25 113 GLU A O 1
ATOM 933 N N . ASP A 1 114 ? -2.451 -9.544 -31.241 1.00 92.31 114 ASP A N 1
ATOM 934 C CA . ASP A 1 114 ? -3.464 -9.983 -30.268 1.00 92.31 114 ASP A CA 1
ATOM 935 C C . ASP A 1 114 ? -2.969 -9.902 -28.815 1.00 92.31 114 ASP A C 1
ATOM 937 O O . ASP A 1 114 ? -3.703 -9.497 -27.912 1.00 92.31 114 ASP A O 1
ATOM 941 N N . VAL A 1 115 ? -1.701 -10.256 -28.575 1.00 92.56 115 VAL A N 1
ATOM 942 C CA . VAL A 1 115 ? -1.082 -10.171 -27.245 1.00 92.56 115 VAL A CA 1
ATOM 943 C C . VAL A 1 115 ? -0.894 -8.710 -26.861 1.00 92.56 115 VAL A C 1
ATOM 945 O O . VAL A 1 115 ? -1.190 -8.342 -25.726 1.00 92.56 115 VAL A O 1
ATOM 948 N N . GLN A 1 116 ? -0.460 -7.865 -27.800 1.00 92.38 116 GLN A N 1
ATOM 949 C CA . GLN A 1 116 ? -0.324 -6.428 -27.564 1.00 92.38 116 GLN A CA 1
ATOM 950 C C . GLN A 1 116 ? -1.666 -5.806 -27.160 1.00 92.38 116 GLN A C 1
ATOM 952 O O . GLN A 1 116 ? -1.729 -5.090 -26.161 1.00 92.38 116 GLN A O 1
ATOM 957 N N . GLN A 1 117 ? -2.743 -6.118 -27.888 1.00 93.00 117 GLN A N 1
ATOM 958 C CA . GLN A 1 117 ? -4.091 -5.630 -27.590 1.00 93.00 117 GLN A CA 1
ATOM 959 C C . GLN A 1 117 ? -4.604 -6.144 -26.240 1.00 93.00 117 GLN A C 1
ATOM 961 O O . GLN A 1 117 ? -5.216 -5.382 -25.493 1.00 93.00 117 GLN A O 1
ATOM 966 N N . ALA A 1 118 ? -4.315 -7.401 -25.892 1.00 94.12 118 ALA A N 1
ATOM 967 C CA . ALA A 1 118 ? -4.733 -7.986 -24.622 1.00 94.12 118 ALA A CA 1
ATOM 968 C C . ALA A 1 118 ? -4.010 -7.376 -23.407 1.00 94.12 118 ALA A C 1
ATOM 970 O O . ALA A 1 118 ? -4.632 -7.175 -22.363 1.00 94.12 1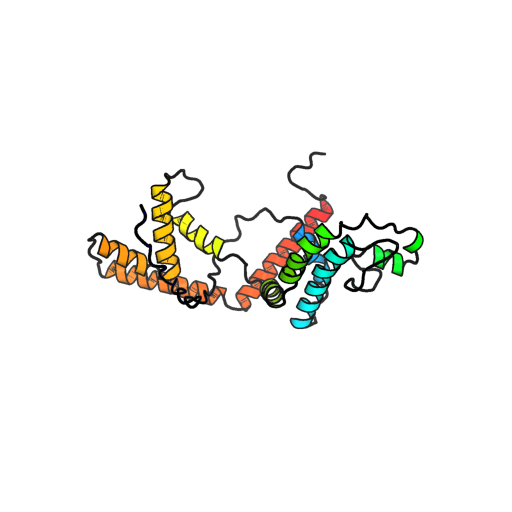18 ALA A O 1
ATOM 971 N N . ILE A 1 119 ? -2.709 -7.077 -23.519 1.00 93.88 119 ILE A N 1
ATOM 972 C CA . ILE A 1 119 ? -1.914 -6.579 -22.383 1.00 93.88 119 ILE A CA 1
ATOM 973 C C . ILE A 1 119 ? -1.900 -5.053 -22.272 1.00 93.88 119 ILE A C 1
ATOM 975 O O . ILE A 1 119 ? -1.666 -4.538 -21.183 1.00 93.88 119 ILE A O 1
ATOM 979 N N . LYS A 1 120 ? -2.160 -4.309 -23.354 1.00 93.38 120 LYS A N 1
ATOM 980 C CA . LYS A 1 120 ? -2.139 -2.837 -23.341 1.00 93.38 120 LYS A CA 1
ATOM 981 C C . LYS A 1 120 ? -3.044 -2.213 -22.262 1.00 93.38 120 LYS A C 1
ATOM 983 O O . LYS A 1 120 ? -2.543 -1.341 -21.552 1.00 93.38 120 LYS A O 1
ATOM 988 N N . PRO A 1 121 ? -4.293 -2.675 -22.039 1.00 95.88 121 PRO A N 1
ATOM 989 C CA . PRO A 1 121 ? -5.127 -2.166 -20.947 1.00 95.88 121 PRO A CA 1
ATOM 990 C C . PRO A 1 121 ? -4.480 -2.323 -19.564 1.00 95.88 121 PRO A C 1
ATOM 992 O O . PRO A 1 121 ? -4.652 -1.476 -18.695 1.00 95.88 121 PRO A O 1
ATOM 995 N N . ILE A 1 122 ? -3.673 -3.372 -19.360 1.00 92.81 122 ILE A N 1
ATOM 996 C CA . ILE A 1 122 ? -2.943 -3.585 -18.102 1.00 92.81 122 ILE A CA 1
ATOM 997 C C . ILE A 1 122 ? -1.894 -2.483 -17.912 1.00 92.81 122 ILE A C 1
ATOM 999 O O . ILE A 1 122 ? -1.754 -1.947 -16.816 1.00 92.81 122 ILE A O 1
ATOM 1003 N N . PHE A 1 123 ? -1.173 -2.104 -18.970 1.00 92.50 123 PHE A N 1
ATOM 1004 C CA . PHE A 1 123 ? -0.208 -1.002 -18.915 1.00 92.50 123 PHE A CA 1
ATOM 1005 C C . PHE A 1 123 ? -0.888 0.366 -18.742 1.00 92.50 123 PHE A C 1
ATOM 1007 O O . PHE A 1 123 ? -0.365 1.219 -18.023 1.00 92.50 123 PHE A O 1
ATOM 1014 N N . GLU A 1 124 ? -2.070 0.573 -19.325 1.00 93.00 124 GLU A N 1
ATOM 1015 C CA . GLU A 1 124 ? -2.898 1.763 -19.075 1.00 93.00 124 GLU A CA 1
ATOM 1016 C C . GLU A 1 124 ? -3.287 1.863 -17.591 1.00 93.00 124 GLU A C 1
ATOM 1018 O O . GLU A 1 124 ? -3.055 2.896 -16.958 1.00 93.00 124 GLU A O 1
ATOM 1023 N N . ASP A 1 125 ? -3.761 0.768 -16.997 1.00 91.50 125 ASP A N 1
ATOM 1024 C CA . ASP A 1 125 ? -4.098 0.714 -15.572 1.00 91.50 125 ASP A CA 1
ATOM 1025 C C . ASP A 1 125 ? -2.866 0.947 -14.677 1.00 91.50 125 ASP A C 1
ATOM 1027 O O . ASP A 1 125 ? -2.928 1.715 -13.706 1.00 91.50 125 ASP A O 1
ATOM 1031 N N . LEU A 1 126 ? -1.728 0.329 -15.016 1.00 89.50 126 LEU A N 1
ATOM 1032 C CA . LEU A 1 126 ? -0.466 0.455 -14.275 1.00 89.50 126 LEU A CA 1
ATOM 1033 C C . LEU A 1 126 ? 0.160 1.853 -14.377 1.00 89.50 126 LEU A C 1
ATOM 1035 O O . LEU A 1 126 ? 0.840 2.293 -13.451 1.00 89.50 126 LEU A O 1
ATOM 1039 N N . SER A 1 127 ? -0.080 2.561 -15.479 1.00 91.31 127 SER A N 1
ATOM 1040 C CA . SER A 1 127 ? 0.403 3.927 -15.697 1.00 91.31 127 SER A CA 1
ATOM 1041 C C . SER A 1 127 ? -0.556 4.998 -15.162 1.00 91.31 127 SER A C 1
ATOM 1043 O O . SER A 1 127 ? -0.241 6.190 -15.199 1.00 91.31 127 SER A O 1
ATOM 1045 N N . SER A 1 128 ? -1.711 4.603 -14.613 1.00 91.25 128 SER A N 1
ATOM 1046 C CA . SER A 1 128 ? -2.695 5.550 -14.096 1.00 91.25 128 SER A CA 1
ATOM 1047 C C . SER A 1 128 ? -2.111 6.446 -12.998 1.00 91.25 128 SER A C 1
ATOM 1049 O O . SER A 1 128 ? -1.488 5.998 -12.030 1.00 91.25 128 SER A O 1
ATOM 1051 N N . ARG A 1 129 ? -2.358 7.755 -13.121 1.00 86.19 129 ARG A N 1
ATOM 1052 C CA . ARG A 1 129 ? -1.857 8.760 -12.176 1.00 86.19 129 ARG A CA 1
ATOM 1053 C C . ARG A 1 129 ? -2.253 8.452 -10.730 1.00 86.19 129 ARG A C 1
ATOM 1055 O O . ARG A 1 129 ? -1.416 8.555 -9.841 1.00 86.19 129 ARG A O 1
ATOM 1062 N N . GLU A 1 130 ? -3.495 8.025 -10.507 1.00 84.75 130 GLU A N 1
ATOM 1063 C CA . GLU A 1 130 ? -3.992 7.657 -9.175 1.00 84.75 130 GLU A CA 1
ATOM 1064 C C . GLU A 1 130 ? -3.236 6.464 -8.568 1.00 84.75 130 GLU A C 1
ATOM 1066 O O . GLU A 1 130 ? -3.051 6.391 -7.352 1.00 84.75 130 GLU A O 1
ATOM 1071 N N . LEU A 1 131 ? -2.817 5.488 -9.381 1.00 84.38 131 LEU A N 1
ATOM 1072 C CA . LEU A 1 131 ? -2.006 4.369 -8.905 1.00 84.38 131 LEU A CA 1
ATOM 1073 C C . LEU A 1 131 ? -0.585 4.827 -8.575 1.00 84.38 131 LEU A C 1
ATOM 1075 O O . LEU A 1 131 ? -0.104 4.533 -7.482 1.00 84.38 131 LEU A O 1
ATOM 1079 N N . LEU A 1 132 ? 0.048 5.587 -9.469 1.00 85.19 132 LEU A N 1
ATOM 1080 C CA . LEU A 1 132 ? 1.422 6.065 -9.295 1.00 85.19 132 LEU A CA 1
ATOM 1081 C C . LEU A 1 132 ? 1.565 7.040 -8.115 1.00 85.19 132 LEU A C 1
ATOM 1083 O O . LEU A 1 132 ? 2.543 6.971 -7.372 1.00 85.19 132 LEU A O 1
ATOM 1087 N N . GLU A 1 133 ? 0.574 7.904 -7.882 1.00 82.38 133 GLU A N 1
ATOM 1088 C CA . GLU A 1 133 ? 0.522 8.782 -6.704 1.00 82.38 133 GLU A CA 1
ATOM 1089 C C . GLU A 1 133 ? 0.455 7.979 -5.400 1.00 82.38 133 GLU A C 1
ATOM 1091 O O . GLU A 1 133 ? 1.196 8.263 -4.457 1.00 82.38 133 GLU A O 1
ATOM 1096 N N . ARG A 1 134 ? -0.380 6.933 -5.352 1.00 72.62 134 ARG A N 1
ATOM 1097 C CA . ARG A 1 134 ? -0.463 6.034 -4.188 1.00 72.62 134 ARG A CA 1
ATOM 1098 C C . ARG A 1 134 ? 0.828 5.245 -3.981 1.00 72.62 134 ARG A C 1
ATOM 1100 O O . ARG A 1 134 ? 1.253 5.073 -2.839 1.00 72.62 134 ARG A O 1
ATOM 1107 N N . TYR A 1 135 ? 1.445 4.801 -5.074 1.00 74.31 135 TYR A N 1
ATOM 1108 C CA . TYR A 1 135 ? 2.709 4.074 -5.062 1.00 74.31 135 TYR A CA 1
ATOM 1109 C C . TYR A 1 135 ? 3.830 4.917 -4.442 1.00 74.31 135 TYR A C 1
ATOM 1111 O O . TYR A 1 135 ? 4.462 4.503 -3.471 1.00 74.31 135 TYR A O 1
ATOM 1119 N N . LEU A 1 136 ? 4.000 6.150 -4.928 1.00 71.88 136 LEU A N 1
ATOM 1120 C CA . LEU A 1 136 ? 4.983 7.104 -4.406 1.00 71.88 136 LEU A CA 1
ATOM 1121 C C . LEU A 1 136 ? 4.676 7.554 -2.975 1.00 71.88 136 LEU A C 1
ATOM 1123 O O . LEU A 1 136 ? 5.596 7.777 -2.191 1.00 71.88 136 LEU A O 1
ATOM 1127 N N . GLY A 1 137 ? 3.395 7.661 -2.616 1.00 64.44 137 GLY A N 1
ATOM 1128 C CA . GLY A 1 137 ? 2.958 7.995 -1.260 1.00 64.44 137 GLY A CA 1
ATOM 1129 C C . GLY A 1 137 ? 3.268 6.917 -0.216 1.00 64.44 137 GLY A C 1
ATOM 1130 O O . GLY A 1 137 ? 2.997 7.122 0.968 1.00 64.44 137 GLY A O 1
ATOM 1131 N N . GLY A 1 138 ? 3.805 5.758 -0.625 1.00 57.38 138 GLY A N 1
ATOM 1132 C CA . GLY A 1 138 ? 4.062 4.637 0.276 1.00 57.38 138 GLY A CA 1
ATOM 1133 C C . GLY A 1 138 ? 2.780 4.092 0.910 1.00 57.38 138 GLY A C 1
ATOM 1134 O O . GLY A 1 138 ? 2.841 3.416 1.943 1.00 57.38 138 GLY A O 1
ATOM 1135 N N . GLU A 1 139 ? 1.625 4.393 0.309 1.00 56.38 139 GLU A N 1
ATOM 1136 C CA . GLU A 1 139 ? 0.332 3.882 0.730 1.00 56.38 139 GLU A CA 1
ATOM 1137 C C . GLU A 1 139 ? 0.340 2.387 0.428 1.00 56.38 139 GLU A C 1
ATOM 1139 O O . GLU A 1 139 ? 0.152 1.943 -0.704 1.00 56.38 139 GLU A O 1
ATOM 1144 N N . THR A 1 140 ? 0.659 1.589 1.448 1.00 51.78 140 THR A N 1
ATOM 1145 C CA . THR A 1 140 ? 0.714 0.136 1.327 1.00 51.78 140 THR A CA 1
ATOM 1146 C C . THR A 1 140 ? -0.616 -0.341 0.767 1.00 51.78 140 THR A C 1
ATOM 1148 O O . THR A 1 140 ? -1.649 -0.180 1.415 1.00 51.78 140 THR A O 1
ATOM 1151 N N . GLN A 1 141 ? -0.565 -0.941 -0.422 1.00 47.94 141 GLN A N 1
ATOM 1152 C CA . GLN A 1 141 ? -1.676 -1.441 -1.240 1.00 47.94 141 GLN A CA 1
ATOM 1153 C C . GLN A 1 141 ? -2.447 -2.603 -0.581 1.00 47.94 141 GLN A C 1
ATOM 1155 O O . GLN A 1 141 ? -2.949 -3.509 -1.242 1.00 47.94 141 GLN A O 1
ATOM 1160 N N . ASN A 1 142 ? -2.485 -2.661 0.748 1.00 58.28 142 ASN A N 1
ATOM 1161 C CA . ASN A 1 142 ? -2.710 -3.894 1.456 1.00 58.28 142 ASN A CA 1
ATOM 1162 C C . ASN A 1 142 ? -3.647 -3.783 2.660 1.00 58.28 142 ASN A C 1
ATOM 1164 O O . ASN A 1 142 ? -3.344 -4.218 3.770 1.00 58.28 142 ASN A O 1
ATOM 1168 N N . ASN A 1 143 ? -4.850 -3.273 2.400 1.00 58.84 143 ASN A N 1
ATOM 1169 C CA . ASN A 1 143 ? -5.980 -3.434 3.318 1.00 58.84 143 ASN A CA 1
ATOM 1170 C C . ASN A 1 143 ? -6.281 -4.919 3.599 1.00 58.84 143 ASN A C 1
ATOM 1172 O O . ASN A 1 143 ? -6.748 -5.261 4.682 1.00 58.84 143 ASN A O 1
ATOM 1176 N N . HIS A 1 144 ? -5.985 -5.816 2.650 1.00 63.34 144 HIS A N 1
ATOM 1177 C CA . HIS A 1 144 ? -6.197 -7.249 2.845 1.00 63.34 144 HIS A CA 1
ATOM 1178 C C . HIS A 1 144 ? -5.266 -7.834 3.920 1.00 63.34 144 HIS A C 1
ATOM 1180 O O . HIS A 1 144 ? -5.681 -8.710 4.664 1.00 63.34 144 HIS A O 1
ATOM 1186 N N . LYS A 1 145 ? -4.044 -7.321 4.089 1.00 66.38 145 LYS A N 1
ATOM 1187 C CA . LYS A 1 145 ? -3.074 -7.755 5.103 1.00 66.38 145 LYS A CA 1
ATOM 1188 C C . LYS A 1 145 ? -3.469 -7.275 6.492 1.00 66.38 145 LYS A C 1
ATOM 1190 O O . LYS A 1 145 ? -3.300 -8.041 7.436 1.00 66.38 145 LYS A O 1
ATOM 1195 N N . SER A 1 146 ? -4.017 -6.066 6.636 1.00 73.81 146 SER A N 1
ATOM 1196 C CA . SER A 1 146 ? -4.500 -5.588 7.940 1.00 73.81 146 SER A CA 1
ATOM 1197 C C . SER A 1 146 ? -5.777 -6.304 8.382 1.00 73.81 146 SER A C 1
ATOM 1199 O O . SER A 1 146 ? -5.909 -6.667 9.554 1.00 73.81 146 SER A O 1
ATOM 1201 N N . TYR A 1 147 ? -6.671 -6.609 7.440 1.00 81.19 147 TYR A N 1
ATOM 1202 C CA . TYR A 1 147 ? -7.812 -7.483 7.691 1.00 81.19 147 TYR A CA 1
ATOM 1203 C C . TYR A 1 147 ? -7.368 -8.908 8.058 1.00 81.19 147 TYR A C 1
ATOM 1205 O O . TYR A 1 147 ? -7.709 -9.403 9.131 1.00 81.19 147 TYR A O 1
ATOM 1213 N N . ASN A 1 148 ? -6.529 -9.533 7.226 1.00 83.62 148 ASN A N 1
ATOM 1214 C CA . ASN A 1 148 ? -6.034 -10.892 7.451 1.00 83.62 148 ASN A CA 1
ATOM 1215 C C . ASN A 1 148 ? -5.265 -11.000 8.772 1.00 83.62 148 ASN A C 1
ATOM 1217 O O . ASN A 1 148 ? -5.435 -11.972 9.492 1.00 83.62 148 ASN A O 1
ATOM 1221 N N . SER A 1 149 ? -4.480 -9.984 9.140 1.00 83.62 149 SER A N 1
ATOM 1222 C CA . SER A 1 149 ? -3.842 -9.882 10.460 1.00 83.62 149 SER A CA 1
ATOM 1223 C C . SER A 1 149 ? -4.856 -10.036 11.599 1.00 83.62 149 SER A C 1
ATOM 1225 O O . SER A 1 149 ? -4.611 -10.782 12.541 1.00 83.62 149 SER A O 1
ATOM 1227 N N . THR A 1 150 ? -6.027 -9.401 11.485 1.00 86.62 150 THR A N 1
ATOM 1228 C CA . THR A 1 150 ? -7.107 -9.511 12.479 1.00 86.62 150 THR A CA 1
ATOM 1229 C C . THR A 1 150 ? -7.705 -10.921 12.505 1.00 86.62 150 THR A C 1
ATOM 1231 O O . THR A 1 150 ? -7.928 -11.462 13.584 1.00 86.62 150 THR A O 1
ATOM 1234 N N . VAL A 1 151 ? -7.903 -11.552 11.342 1.00 89.75 151 VAL A N 1
ATOM 1235 C CA . VAL A 1 151 ? -8.359 -12.955 11.252 1.00 89.75 151 VAL A CA 1
ATOM 1236 C C . VAL A 1 151 ? -7.358 -13.898 11.927 1.00 89.75 151 VAL A C 1
ATOM 1238 O O . VAL A 1 151 ? -7.748 -14.746 12.726 1.00 89.75 151 VAL A O 1
ATOM 1241 N N . TRP A 1 152 ? -6.059 -13.708 11.685 1.00 90.50 152 TRP A N 1
ATOM 1242 C CA . TRP A 1 152 ? -4.994 -14.545 12.246 1.00 90.50 152 TRP A CA 1
ATOM 1243 C C . TRP A 1 152 ? -4.766 -14.353 13.747 1.00 90.50 152 TRP A C 1
ATOM 1245 O O . TRP A 1 152 ? -4.129 -15.202 14.363 1.00 90.50 152 TRP A O 1
ATOM 1255 N N . VAL A 1 153 ? -5.302 -13.292 14.360 1.00 88.94 153 VAL A N 1
ATOM 1256 C CA . VAL A 1 153 ? -5.358 -13.183 15.829 1.00 88.94 153 VAL A CA 1
ATOM 1257 C C . VAL A 1 153 ? -6.331 -14.211 16.414 1.00 88.94 153 VAL A C 1
ATOM 1259 O O . VAL A 1 153 ? -6.063 -14.757 17.480 1.00 88.94 153 VAL A O 1
ATOM 1262 N N . PHE A 1 154 ? -7.437 -14.491 15.720 1.00 89.31 154 PHE A N 1
ATOM 1263 C CA . PHE A 1 154 ? -8.432 -15.477 16.149 1.00 89.31 154 PHE A CA 1
ATOM 1264 C C . PHE A 1 154 ? -8.087 -16.899 15.703 1.00 89.31 154 PHE A C 1
ATOM 1266 O O . PHE A 1 154 ? -8.318 -17.843 16.452 1.00 89.31 154 PHE A O 1
ATOM 1273 N N . ALA A 1 155 ? -7.522 -17.046 14.505 1.00 92.00 155 ALA A N 1
ATOM 1274 C CA . ALA A 1 155 ? -7.111 -18.327 13.942 1.00 92.00 155 ALA A CA 1
ATOM 1275 C C . ALA A 1 155 ? -5.647 -18.276 13.462 1.00 92.00 155 ALA A C 1
ATOM 1277 O O . ALA A 1 155 ? -5.396 -18.107 12.270 1.00 92.00 155 ALA A O 1
ATOM 1278 N N . PRO A 1 156 ? -4.658 -18.375 14.367 1.00 90.56 156 PRO A N 1
ATOM 1279 C CA . PRO A 1 156 ? -3.246 -18.360 14.005 1.00 90.56 156 PRO A CA 1
ATOM 1280 C C . PRO A 1 156 ? -2.873 -19.350 12.896 1.00 90.56 156 PRO A C 1
ATOM 1282 O O . PRO A 1 156 ? -3.208 -20.527 12.954 1.00 90.56 156 PRO A O 1
ATOM 1285 N N . LYS A 1 157 ? -2.090 -18.887 11.913 1.00 85.62 157 LYS A N 1
ATOM 1286 C CA . LYS A 1 157 ? -1.707 -19.677 10.724 1.00 85.62 157 LYS A CA 1
ATOM 1287 C C . LYS A 1 157 ? -0.969 -20.987 11.017 1.00 85.62 157 LYS A C 1
ATOM 1289 O O . LYS A 1 157 ? -0.964 -21.875 10.177 1.00 85.62 157 LYS A O 1
ATOM 1294 N N . HIS A 1 158 ? -0.287 -21.072 12.157 1.00 85.19 158 HIS A N 1
ATOM 1295 C CA . HIS A 1 158 ? 0.505 -22.242 12.548 1.00 85.19 158 HIS A CA 1
ATOM 1296 C C . HIS A 1 158 ? -0.343 -23.337 13.215 1.00 85.19 158 HIS A C 1
ATOM 1298 O O . HIS A 1 158 ? 0.191 -24.369 13.615 1.00 85.19 158 HIS A O 1
ATOM 1304 N N . LEU A 1 159 ? -1.651 -23.111 13.357 1.00 87.50 159 LEU A N 1
ATOM 1305 C CA . LEU A 1 159 ? -2.594 -24.044 13.952 1.00 87.50 159 LEU A CA 1
ATOM 1306 C C . LEU A 1 159 ? -3.634 -24.468 12.912 1.00 87.50 159 LEU A C 1
ATOM 1308 O O . LEU A 1 159 ? -4.020 -23.698 12.033 1.00 87.50 159 LEU A O 1
ATOM 1312 N N . HIS A 1 160 ? -4.091 -25.713 13.024 1.00 89.31 160 HIS A N 1
ATOM 1313 C CA . HIS A 1 160 ? -5.113 -26.270 12.145 1.00 89.31 160 HIS A CA 1
ATOM 1314 C C . HIS A 1 160 ? -6.502 -26.040 12.744 1.00 89.31 160 HIS A C 1
ATOM 1316 O O . HIS A 1 160 ? -6.752 -26.377 13.901 1.00 89.31 160 HIS A O 1
ATOM 1322 N N . TYR A 1 161 ? -7.419 -25.506 11.939 1.00 91.88 161 TYR A N 1
ATOM 1323 C CA . TYR A 1 161 ? -8.790 -25.203 12.342 1.00 91.88 161 TYR A CA 1
ATOM 1324 C C . TYR A 1 161 ? -9.791 -25.770 11.339 1.00 91.88 161 TYR A C 1
ATOM 1326 O O . TYR A 1 161 ? -9.542 -25.787 10.135 1.00 91.88 161 TYR A O 1
ATOM 1334 N N . GLY A 1 162 ? -10.954 -26.197 11.831 1.00 94.25 162 GLY A N 1
ATOM 1335 C CA . GLY A 1 162 ? -12.077 -26.565 10.969 1.00 94.25 162 GLY A CA 1
ATOM 1336 C C . GLY A 1 162 ? -12.720 -25.338 10.310 1.00 94.25 162 GLY A C 1
ATOM 1337 O O . GLY A 1 162 ? -12.673 -24.236 10.858 1.00 94.25 162 GLY A O 1
ATOM 1338 N N . ALA A 1 163 ? -13.386 -25.539 9.169 1.00 94.81 163 ALA A N 1
ATOM 1339 C CA . ALA A 1 163 ? -13.991 -24.463 8.373 1.00 94.81 163 ALA A CA 1
ATOM 1340 C C . ALA A 1 163 ? -14.908 -23.528 9.189 1.00 94.81 163 ALA A C 1
ATOM 1342 O O . ALA A 1 163 ? -14.801 -22.310 9.079 1.00 94.81 163 ALA A O 1
ATOM 1343 N N . LYS A 1 164 ? -15.731 -24.087 10.088 1.00 95.94 164 LYS A N 1
ATOM 1344 C CA . LYS A 1 164 ? -16.627 -23.309 10.965 1.00 95.94 164 LYS A CA 1
ATOM 1345 C C . LYS A 1 164 ? -15.881 -22.347 11.898 1.00 95.94 164 LYS A C 1
ATOM 1347 O O . LYS A 1 164 ? -16.374 -21.262 12.181 1.00 95.94 164 LYS A O 1
ATOM 1352 N N . ILE A 1 165 ? -14.696 -22.725 12.384 1.00 94.44 165 ILE A N 1
ATOM 1353 C CA . ILE A 1 165 ? -13.896 -21.863 13.271 1.00 94.44 165 ILE A CA 1
ATOM 1354 C C . ILE A 1 165 ? -13.337 -20.682 12.477 1.00 94.44 165 ILE A C 1
ATOM 1356 O O . ILE A 1 165 ? -13.403 -19.547 12.943 1.00 94.44 165 ILE A O 1
ATOM 1360 N N . ILE A 1 166 ? -12.838 -20.939 11.264 1.00 94.12 166 ILE A N 1
ATOM 1361 C CA . ILE A 1 166 ? -12.357 -19.886 10.363 1.00 94.12 166 ILE A CA 1
ATOM 1362 C C . ILE A 1 166 ? -13.490 -18.924 10.001 1.00 94.12 166 ILE A C 1
ATOM 1364 O O . ILE A 1 166 ? -13.291 -17.711 10.015 1.00 94.12 166 ILE A O 1
ATOM 1368 N N . GLU A 1 167 ? -14.688 -19.437 9.736 1.00 95.44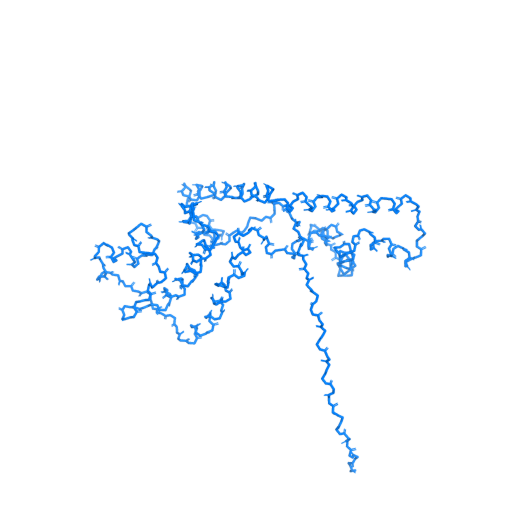 167 GLU A N 1
ATOM 1369 C CA . GLU A 1 167 ? -15.871 -18.626 9.451 1.00 95.44 167 GLU A CA 1
ATOM 1370 C C . GLU A 1 167 ? -16.229 -17.697 10.627 1.00 95.44 167 GLU A C 1
ATOM 1372 O O . GLU A 1 167 ? -16.357 -16.485 10.446 1.00 95.44 167 GLU A O 1
ATOM 1377 N N . ILE A 1 168 ? -16.278 -18.221 11.856 1.00 93.19 168 ILE A N 1
ATOM 1378 C CA . ILE A 1 168 ? -16.526 -17.412 13.063 1.00 93.19 168 ILE A CA 1
ATOM 1379 C C . ILE A 1 168 ? -15.420 -16.366 13.265 1.00 93.19 168 ILE A C 1
ATOM 1381 O O . ILE A 1 168 ? -15.713 -15.195 13.514 1.00 93.19 168 ILE A O 1
ATOM 1385 N N . ALA A 1 169 ? -14.151 -16.761 13.125 1.00 94.19 169 ALA A N 1
ATOM 1386 C CA . ALA A 1 169 ? -13.006 -15.855 13.221 1.00 94.19 169 ALA A CA 1
ATOM 1387 C C . ALA A 1 169 ? -13.096 -14.713 12.197 1.00 94.19 169 ALA A C 1
ATOM 1389 O O . ALA A 1 169 ? -12.811 -13.560 12.519 1.00 94.19 169 ALA A O 1
ATOM 1390 N N . THR A 1 170 ? -13.549 -15.026 10.984 1.00 93.00 170 THR A N 1
ATOM 1391 C CA . THR A 1 170 ? -13.779 -14.067 9.899 1.00 93.00 170 THR A CA 1
ATOM 1392 C C . THR A 1 170 ? -14.875 -13.071 10.284 1.00 93.00 170 THR A C 1
ATOM 1394 O O . THR A 1 170 ? -14.648 -11.864 10.215 1.00 93.00 170 THR A O 1
ATOM 1397 N N . TYR A 1 171 ? -16.029 -13.532 10.780 1.00 93.00 171 TYR A N 1
ATOM 1398 C CA . TYR A 1 171 ? -17.104 -12.638 11.231 1.00 93.00 171 TYR A CA 1
ATOM 1399 C C . TYR A 1 171 ? -16.683 -11.730 12.397 1.00 93.00 171 TYR A C 1
ATOM 1401 O O . TYR A 1 171 ? -16.965 -10.528 12.377 1.00 93.00 171 TYR A O 1
ATOM 1409 N N . LEU A 1 172 ? -15.960 -12.271 13.383 1.00 91.62 172 LEU A N 1
ATOM 1410 C CA . LEU A 1 172 ? -15.416 -11.492 14.501 1.00 91.62 172 LEU A CA 1
ATOM 1411 C C . LEU A 1 172 ? -14.414 -10.437 14.022 1.00 91.62 172 LEU A C 1
ATOM 1413 O O . LEU A 1 172 ? -14.482 -9.278 14.441 1.00 91.62 172 LEU A O 1
ATOM 1417 N N . ALA A 1 173 ? -13.517 -10.817 13.110 1.00 91.38 173 ALA A N 1
ATOM 1418 C CA . ALA A 1 173 ? -12.545 -9.908 12.524 1.00 91.38 173 ALA A CA 1
ATOM 1419 C C . ALA A 1 173 ? -13.227 -8.767 11.761 1.00 91.38 173 ALA A C 1
ATOM 1421 O O . ALA A 1 173 ? -12.853 -7.614 11.959 1.00 91.38 173 ALA A O 1
ATOM 1422 N N . VAL A 1 174 ? -14.258 -9.052 10.956 1.00 90.94 174 VAL A N 1
ATOM 1423 C CA . VAL A 1 174 ? -15.040 -8.025 10.242 1.00 90.94 174 VAL A CA 1
ATOM 1424 C C . VAL A 1 174 ? -15.679 -7.037 11.219 1.00 90.94 174 VAL A C 1
ATOM 1426 O O . VAL A 1 174 ? -15.576 -5.825 11.018 1.00 90.94 174 VAL A O 1
ATOM 1429 N N . GLY A 1 175 ? -16.306 -7.536 12.288 1.00 90.38 175 GLY A N 1
ATOM 1430 C CA . GLY A 1 175 ? -16.923 -6.688 13.308 1.00 90.38 175 GLY A CA 1
ATOM 1431 C C . GLY A 1 175 ? -15.910 -5.749 13.962 1.00 90.38 175 GLY A C 1
ATOM 1432 O O . GLY A 1 175 ? -16.110 -4.535 13.996 1.00 90.38 175 GLY A O 1
ATOM 1433 N N . ILE A 1 176 ? -14.778 -6.292 14.414 1.00 88.50 176 ILE A N 1
ATOM 1434 C CA . ILE A 1 176 ? -13.740 -5.505 15.092 1.00 88.50 176 ILE A CA 1
ATOM 1435 C C . ILE A 1 176 ? -13.056 -4.530 14.139 1.00 88.50 176 ILE A C 1
ATOM 1437 O O . ILE A 1 176 ? -12.752 -3.399 14.523 1.00 88.50 176 ILE A O 1
ATOM 1441 N N . PHE A 1 177 ? -12.817 -4.935 12.897 1.00 84.62 177 PHE A N 1
ATOM 1442 C CA . PHE A 1 177 ? -12.166 -4.088 11.907 1.00 84.62 177 PHE A CA 1
ATOM 1443 C C . PHE A 1 177 ? -13.010 -2.855 11.568 1.00 84.62 177 PHE A C 1
ATOM 1445 O O . PHE A 1 177 ? -12.461 -1.760 11.461 1.00 84.62 177 PHE A O 1
ATOM 1452 N N . ASN A 1 178 ? -14.333 -3.020 11.471 1.00 86.00 178 ASN A N 1
ATOM 1453 C CA . ASN A 1 178 ? -15.249 -1.947 11.088 1.00 86.00 178 ASN A CA 1
ATOM 1454 C C . ASN A 1 178 ? -15.735 -1.098 12.270 1.00 86.00 178 ASN A C 1
ATOM 1456 O O . ASN A 1 178 ? -15.776 0.123 12.159 1.00 86.00 178 ASN A O 1
ATOM 1460 N N . GLU A 1 179 ? -16.106 -1.717 13.394 1.00 86.38 179 GLU A N 1
ATOM 1461 C CA . GLU A 1 179 ? -16.728 -1.013 14.530 1.00 86.38 179 GLU A CA 1
ATOM 1462 C C . GLU A 1 179 ? -15.853 -0.978 15.790 1.00 86.38 179 GLU A C 1
ATOM 1464 O O . GLU A 1 179 ? -16.227 -0.357 16.781 1.00 86.38 179 GLU A O 1
ATOM 1469 N N . GLY A 1 180 ? -14.685 -1.624 15.782 1.00 88.81 180 GLY A N 1
ATOM 1470 C CA . GLY A 1 180 ? -13.858 -1.741 16.983 1.00 88.81 180 GLY A CA 1
ATOM 1471 C C . GLY A 1 180 ? -14.302 -2.818 17.954 1.00 88.81 180 GLY A C 1
ATOM 1472 O O . GLY A 1 180 ? -15.119 -3.687 17.647 1.00 88.81 180 GLY A O 1
ATOM 1473 N N . PHE A 1 181 ? -13.728 -2.778 19.150 1.00 89.19 181 PHE A N 1
ATOM 1474 C CA . PHE A 1 181 ? -14.036 -3.736 20.210 1.00 89.19 181 PHE A CA 1
ATOM 1475 C C . PHE A 1 181 ? -15.495 -3.645 20.674 1.00 89.19 181 PHE A C 1
ATOM 1477 O O . PHE A 1 181 ? -16.017 -4.606 21.242 1.00 89.19 181 PHE A O 1
ATOM 1484 N N . TYR A 1 182 ? -16.188 -2.550 20.352 1.00 88.31 182 TYR A N 1
ATOM 1485 C CA . TYR A 1 182 ? -17.632 -2.435 20.526 1.00 88.31 182 TYR A CA 1
ATOM 1486 C C . TYR A 1 182 ? -18.436 -3.522 19.783 1.00 88.31 182 TYR A C 1
ATOM 1488 O O . TYR A 1 182 ? -19.452 -3.982 20.306 1.00 88.31 182 TYR A O 1
ATOM 1496 N N . ALA A 1 183 ? -17.967 -4.014 18.628 1.00 90.88 183 ALA A N 1
ATOM 1497 C CA . ALA A 1 183 ? -18.607 -5.146 17.948 1.00 90.88 183 ALA A CA 1
ATOM 1498 C C . ALA A 1 183 ? -18.617 -6.409 18.819 1.00 90.88 183 ALA A C 1
ATOM 1500 O O . ALA A 1 183 ? -19.626 -7.109 18.888 1.00 90.88 183 ALA A O 1
ATOM 1501 N N . GLY A 1 184 ? -17.517 -6.671 19.533 1.00 89.81 184 GLY A N 1
ATOM 1502 C CA . GLY A 1 184 ? -17.421 -7.796 20.462 1.00 89.81 184 GLY A CA 1
ATOM 1503 C C . GLY A 1 184 ? -18.441 -7.689 21.596 1.00 89.81 184 GLY A C 1
ATOM 1504 O O . GLY A 1 184 ? -19.094 -8.674 21.925 1.00 89.81 184 GLY A O 1
ATOM 1505 N N . LEU A 1 185 ? -18.650 -6.479 22.125 1.00 90.94 185 LEU A N 1
ATOM 1506 C CA . LEU A 1 185 ? -19.685 -6.219 23.127 1.00 90.94 185 LEU A CA 1
ATOM 1507 C C . LEU A 1 185 ? -21.087 -6.512 22.580 1.00 90.94 185 LEU A C 1
ATOM 1509 O O . LEU A 1 185 ? -21.845 -7.231 23.222 1.00 90.94 185 LEU A O 1
ATOM 1513 N N . LYS A 1 186 ? -21.430 -6.034 21.377 1.00 91.12 186 LYS A N 1
ATOM 1514 C CA . LYS A 1 186 ? -22.733 -6.353 20.764 1.00 91.12 186 LYS A CA 1
ATOM 1515 C C . LYS A 1 186 ? -22.953 -7.859 20.651 1.00 91.12 186 LYS A C 1
ATOM 1517 O O . LYS A 1 186 ? -24.016 -8.337 21.024 1.00 91.12 186 LYS A O 1
ATOM 1522 N N . ILE A 1 187 ? -21.945 -8.595 20.178 1.00 91.44 187 ILE A N 1
ATOM 1523 C CA . ILE A 1 187 ? -22.018 -10.054 20.034 1.00 91.44 187 ILE A CA 1
ATOM 1524 C C . ILE A 1 187 ? -22.263 -10.717 21.390 1.00 91.44 187 ILE A C 1
ATOM 1526 O O . ILE A 1 187 ? -23.157 -11.553 21.487 1.00 91.44 187 ILE A O 1
ATOM 1530 N N . MET A 1 188 ? -21.532 -10.308 22.434 1.00 91.62 188 MET A N 1
ATOM 1531 C CA . MET A 1 188 ? -21.719 -10.802 23.803 1.00 91.62 188 MET A CA 1
ATOM 1532 C C . MET A 1 188 ? -23.151 -10.576 24.304 1.00 91.62 188 MET A C 1
ATOM 1534 O O . MET A 1 188 ? -23.766 -11.509 24.815 1.00 91.62 188 MET A O 1
ATOM 1538 N N . THR A 1 189 ? -23.720 -9.387 24.094 1.00 93.62 189 THR A N 1
ATOM 1539 C CA . THR A 1 189 ? -25.122 -9.118 24.448 1.00 93.62 189 THR A CA 1
ATOM 1540 C C . THR A 1 189 ? -26.084 -10.028 23.687 1.00 93.62 189 THR A C 1
ATOM 1542 O O . THR A 1 189 ? -27.010 -10.569 24.284 1.00 93.62 189 THR A O 1
ATOM 1545 N N . THR A 1 190 ? -25.866 -10.229 22.383 1.00 93.25 190 THR A N 1
ATOM 1546 C CA . THR A 1 190 ? -26.736 -11.063 21.537 1.00 93.25 190 THR A CA 1
ATOM 1547 C C . THR A 1 190 ? -26.758 -12.525 21.985 1.00 93.25 190 THR A C 1
ATOM 1549 O O . THR A 1 190 ? -27.802 -13.164 21.909 1.00 93.25 190 THR A O 1
ATOM 1552 N N . ILE A 1 191 ? -25.639 -13.052 22.492 1.00 94.00 191 ILE A N 1
ATOM 1553 C CA . ILE A 1 191 ? -25.565 -14.416 23.047 1.00 94.00 191 ILE A CA 1
ATOM 1554 C C . ILE A 1 191 ? -25.999 -14.499 24.522 1.00 94.00 191 ILE A C 1
ATOM 1556 O O . ILE A 1 191 ? -25.858 -15.550 25.142 1.00 94.00 191 ILE A O 1
ATOM 1560 N N . GLY A 1 192 ? -26.532 -13.411 25.091 1.00 93.06 192 GLY A N 1
ATOM 1561 C CA . GLY A 1 192 ? -27.087 -13.375 26.447 1.00 93.06 192 GLY A CA 1
ATOM 1562 C C . GLY A 1 192 ? -26.076 -13.085 27.561 1.00 93.06 192 GLY A C 1
ATOM 1563 O O . GLY A 1 192 ? -26.397 -13.268 28.733 1.00 93.06 192 GLY A O 1
ATOM 1564 N N . ILE A 1 193 ? -24.864 -12.622 27.237 1.00 94.06 193 ILE A N 1
ATOM 1565 C CA . ILE A 1 193 ? -23.869 -12.230 28.243 1.00 94.06 193 ILE A 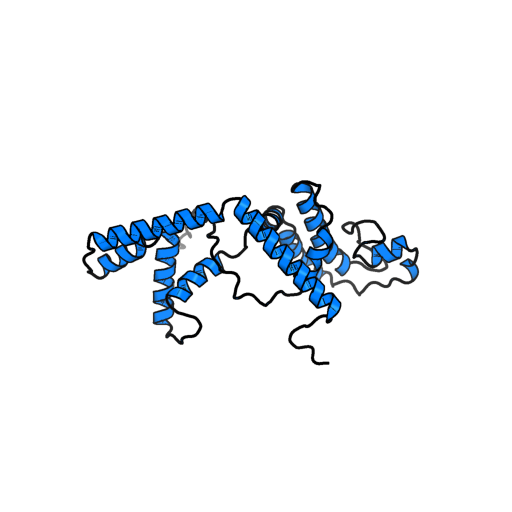CA 1
ATOM 1566 C C . ILE A 1 193 ? -24.157 -10.805 28.723 1.00 94.06 193 ILE A C 1
ATOM 1568 O O . ILE A 1 193 ? -24.197 -9.853 27.942 1.00 94.06 193 ILE A O 1
ATOM 1572 N N . VAL A 1 194 ? -24.294 -10.646 30.040 1.00 92.25 194 VAL A N 1
ATOM 1573 C CA . VAL A 1 194 ? -24.467 -9.336 30.675 1.00 92.25 194 VAL A CA 1
ATOM 1574 C C . VAL A 1 194 ? -23.132 -8.594 30.710 1.00 92.25 194 VAL A C 1
ATOM 1576 O O . VAL A 1 194 ? -22.163 -9.038 31.327 1.00 92.25 194 VAL A O 1
ATOM 1579 N N . ILE A 1 195 ? -23.078 -7.429 30.065 1.00 91.94 195 ILE A N 1
ATOM 1580 C CA . ILE A 1 195 ? -21.861 -6.615 29.997 1.00 91.94 195 ILE A CA 1
ATOM 1581 C C . ILE A 1 195 ? -21.713 -5.775 31.265 1.00 91.94 195 ILE A C 1
ATOM 1583 O O . ILE A 1 195 ? -22.485 -4.850 31.521 1.00 91.94 195 ILE A O 1
ATOM 1587 N N . GLY A 1 196 ? -20.653 -6.042 32.025 1.00 92.12 196 GLY A N 1
ATOM 1588 C CA . GLY A 1 196 ? -20.254 -5.212 33.157 1.00 92.12 196 GLY A CA 1
ATOM 1589 C C . GLY A 1 196 ? -19.604 -3.885 32.741 1.00 92.12 196 GLY A C 1
ATOM 1590 O O . GLY A 1 196 ? -19.025 -3.745 31.661 1.00 92.12 196 GLY A O 1
ATOM 1591 N N . ARG A 1 197 ? -19.618 -2.905 33.654 1.00 92.88 197 ARG A N 1
ATOM 1592 C CA . ARG A 1 197 ? -19.007 -1.576 33.452 1.00 92.88 197 ARG A CA 1
ATOM 1593 C C . ARG A 1 197 ? -17.529 -1.657 33.043 1.00 92.88 197 ARG A C 1
ATOM 1595 O O . ARG A 1 197 ? -17.108 -0.933 32.145 1.00 92.88 197 ARG A O 1
ATOM 1602 N N . ASN A 1 198 ? -16.771 -2.574 33.645 1.00 92.94 198 ASN A N 1
ATOM 1603 C CA . ASN A 1 198 ? -15.342 -2.751 33.368 1.00 92.94 198 ASN A CA 1
ATOM 1604 C C . ASN A 1 198 ? -15.073 -3.219 31.931 1.00 92.94 198 ASN A C 1
ATOM 1606 O O . ASN A 1 198 ? -14.138 -2.733 31.303 1.00 92.94 198 ASN A O 1
ATOM 1610 N N . ALA A 1 199 ? -15.918 -4.099 31.383 1.00 90.31 199 ALA A N 1
ATOM 1611 C CA . ALA A 1 199 ? -15.788 -4.562 30.002 1.00 90.31 199 ALA A CA 1
ATOM 1612 C C . ALA A 1 199 ? -16.004 -3.411 29.008 1.00 90.31 199 ALA A C 1
ATOM 1614 O O . ALA A 1 199 ? -15.232 -3.246 28.066 1.00 90.31 199 ALA A O 1
ATOM 1615 N N . LYS A 1 200 ? -16.997 -2.550 29.268 1.00 90.75 200 LYS A N 1
ATOM 1616 C CA . LYS A 1 200 ? -17.238 -1.350 28.456 1.00 90.75 200 LYS A CA 1
ATOM 1617 C C . LYS A 1 200 ? -16.057 -0.377 28.499 1.00 90.75 200 LYS A C 1
ATOM 1619 O O . LYS A 1 200 ? -15.643 0.117 27.454 1.00 90.75 200 LYS A O 1
ATOM 1624 N N . ILE A 1 201 ? -15.503 -0.125 29.689 1.00 93.31 201 ILE A N 1
ATOM 1625 C CA . ILE A 1 201 ? -14.319 0.733 29.854 1.00 93.31 201 ILE A CA 1
ATOM 1626 C C . ILE A 1 201 ? -13.134 0.147 29.082 1.00 93.31 201 ILE A C 1
ATOM 1628 O O . ILE A 1 201 ? -12.518 0.856 28.294 1.00 93.31 201 ILE A O 1
ATOM 1632 N N . PHE A 1 202 ? -12.869 -1.152 29.235 1.00 92.12 202 PHE A N 1
ATOM 1633 C CA . PHE A 1 202 ? -11.785 -1.832 28.531 1.00 92.12 202 PHE A CA 1
ATOM 1634 C C . PHE A 1 202 ? -11.896 -1.688 27.007 1.00 92.12 202 PHE A C 1
ATOM 1636 O O . PHE A 1 202 ? -10.920 -1.304 26.362 1.00 92.12 202 PHE A O 1
ATOM 1643 N N . CYS A 1 203 ? -13.074 -1.949 26.428 1.00 91.06 203 CYS A N 1
ATOM 1644 C CA . CYS A 1 203 ? -13.286 -1.811 24.986 1.00 91.06 203 CYS A CA 1
ATOM 1645 C C . CYS A 1 203 ? -13.044 -0.374 24.511 1.00 91.06 203 CYS A C 1
ATOM 1647 O O . CYS A 1 203 ? -12.319 -0.180 23.538 1.00 91.06 203 CYS A O 1
ATOM 1649 N N . ASN A 1 204 ? -13.563 0.623 25.236 1.00 91.06 204 ASN A N 1
ATOM 1650 C CA . ASN A 1 204 ? -13.358 2.034 24.906 1.00 91.06 204 ASN A CA 1
ATOM 1651 C C . ASN A 1 204 ? -11.874 2.421 24.946 1.00 91.06 204 ASN A C 1
ATOM 1653 O O . ASN A 1 204 ? -11.365 3.011 23.996 1.00 91.06 204 ASN A O 1
ATOM 1657 N N . THR A 1 205 ? -11.161 2.054 26.014 1.00 92.31 205 THR A N 1
ATOM 1658 C CA . THR A 1 205 ? -9.724 2.323 26.151 1.00 92.31 205 THR A CA 1
ATOM 1659 C C . THR A 1 205 ? -8.925 1.634 25.043 1.00 92.31 205 THR A C 1
ATOM 1661 O O . THR A 1 205 ? -8.011 2.219 24.463 1.00 92.31 205 THR A O 1
ATOM 1664 N N . ARG A 1 206 ? -9.279 0.393 24.698 1.00 88.88 206 ARG A N 1
ATOM 1665 C CA . ARG A 1 206 ? -8.608 -0.359 23.635 1.00 88.88 206 ARG A CA 1
ATOM 1666 C C . ARG A 1 206 ? -8.828 0.266 22.258 1.00 88.88 206 ARG A C 1
ATOM 1668 O O . ARG A 1 206 ? -7.872 0.361 21.485 1.00 88.88 206 ARG A O 1
ATOM 1675 N N . ASP A 1 207 ? -10.051 0.698 21.964 1.00 88.69 207 ASP A N 1
ATOM 1676 C CA . ASP A 1 207 ? -10.379 1.397 20.722 1.00 88.69 207 ASP A CA 1
ATOM 1677 C C . ASP A 1 207 ? -9.687 2.763 20.649 1.00 88.69 207 ASP A C 1
ATOM 1679 O O . ASP A 1 207 ? -9.151 3.113 19.596 1.00 88.69 207 ASP A O 1
ATOM 1683 N N . GLN A 1 208 ? -9.588 3.487 21.766 1.00 89.81 208 GLN A N 1
ATOM 1684 C CA . GLN A 1 208 ? -8.838 4.740 21.840 1.00 89.81 208 GLN A CA 1
ATOM 1685 C C . GLN A 1 208 ? -7.354 4.531 21.504 1.00 89.81 208 GLN A C 1
ATOM 1687 O O . GLN A 1 208 ? -6.836 5.194 20.607 1.00 89.81 208 GLN A O 1
ATOM 1692 N N . TYR A 1 209 ? -6.687 3.545 22.117 1.00 87.75 209 TYR A N 1
ATOM 1693 C CA . TYR A 1 209 ? -5.294 3.221 21.779 1.00 87.75 209 TYR A CA 1
ATOM 1694 C C . TYR A 1 209 ? -5.112 2.836 20.310 1.00 87.75 209 TYR A C 1
ATOM 1696 O O . TYR A 1 209 ? -4.077 3.127 19.702 1.00 87.75 209 TYR A O 1
ATOM 1704 N N . ARG A 1 210 ? -6.102 2.159 19.719 1.00 82.81 210 ARG A N 1
ATOM 1705 C CA . ARG A 1 210 ? -6.081 1.818 18.295 1.00 82.81 210 ARG A CA 1
ATOM 1706 C C . ARG A 1 210 ? -6.136 3.074 17.424 1.00 82.81 210 ARG A C 1
ATOM 1708 O O . ARG A 1 210 ? -5.360 3.168 16.475 1.00 82.81 210 ARG A O 1
ATOM 1715 N N . LEU A 1 211 ? -6.998 4.035 17.759 1.00 84.06 211 LEU A N 1
ATOM 1716 C CA . LEU A 1 211 ? -7.088 5.317 17.057 1.00 84.06 211 LEU A CA 1
ATOM 1717 C C . LEU A 1 211 ? -5.802 6.132 17.218 1.00 84.06 211 LEU A C 1
ATOM 1719 O O . LEU A 1 211 ? -5.237 6.553 16.218 1.00 84.06 211 LEU A O 1
ATOM 1723 N N . GLU A 1 212 ? -5.273 6.271 18.434 1.00 85.12 212 GLU A N 1
ATOM 1724 C CA . GLU A 1 212 ? -4.010 6.978 18.697 1.00 85.12 212 GLU A CA 1
ATOM 1725 C C . GLU A 1 212 ? -2.840 6.366 17.918 1.00 85.12 212 GLU A C 1
ATOM 1727 O O . GLU A 1 212 ? -2.039 7.074 17.300 1.00 85.12 212 GLU A O 1
ATOM 1732 N N . ARG A 1 213 ? -2.757 5.030 17.886 1.00 80.06 213 ARG A N 1
ATOM 1733 C CA . ARG A 1 213 ? -1.765 4.318 17.079 1.00 80.06 213 ARG A CA 1
ATOM 1734 C C . ARG A 1 213 ? -1.943 4.604 15.592 1.00 80.06 213 ARG A C 1
ATOM 1736 O O . ARG A 1 213 ? -0.936 4.825 14.921 1.00 80.06 213 ARG A O 1
ATOM 1743 N N . SER A 1 214 ? -3.177 4.580 15.092 1.00 73.62 214 SER A N 1
ATOM 1744 C CA . SER A 1 214 ? -3.488 4.900 13.697 1.00 73.62 214 SER A CA 1
ATOM 1745 C C . SER A 1 214 ? -3.058 6.325 13.359 1.00 73.62 214 SER A C 1
ATOM 1747 O O . SER A 1 214 ? -2.286 6.512 12.424 1.00 73.62 214 SER A O 1
ATOM 1749 N N . THR A 1 215 ? -3.453 7.308 14.174 1.00 77.06 215 THR A N 1
ATOM 1750 C CA . THR A 1 215 ? -3.091 8.721 14.010 1.00 77.06 215 THR A CA 1
ATOM 1751 C C . THR A 1 215 ? -1.579 8.905 13.989 1.00 77.06 215 THR A C 1
ATOM 1753 O O . THR A 1 215 ? -1.044 9.510 13.063 1.00 77.06 215 THR A O 1
ATOM 1756 N N . ARG A 1 216 ? -0.861 8.306 14.950 1.00 75.12 216 ARG A N 1
ATOM 1757 C CA . ARG A 1 216 ? 0.607 8.352 15.000 1.00 75.12 216 ARG A CA 1
ATOM 1758 C C . ARG A 1 216 ? 1.243 7.765 13.742 1.00 75.12 216 ARG A C 1
ATOM 1760 O O . ARG A 1 216 ? 2.224 8.301 13.245 1.00 75.12 216 ARG A O 1
ATOM 1767 N N . GLN A 1 217 ? 0.703 6.667 13.221 1.00 66.12 217 GLN A N 1
ATOM 1768 C CA . GLN A 1 217 ? 1.232 6.021 12.019 1.00 66.12 217 GLN A CA 1
ATOM 1769 C C . GLN A 1 217 ? 0.868 6.764 10.729 1.00 66.12 217 GLN A C 1
ATOM 1771 O O . GLN A 1 217 ? 1.627 6.679 9.762 1.00 66.12 217 GLN A O 1
ATOM 1776 N N . SER A 1 218 ? -0.246 7.501 10.708 1.00 67.19 218 SER A N 1
ATOM 1777 C CA . SER A 1 218 ? -0.613 8.374 9.593 1.00 67.19 218 SER A CA 1
ATOM 1778 C C . SER A 1 218 ? 0.190 9.674 9.543 1.00 67.19 218 SER A C 1
ATOM 1780 O O . SER A 1 218 ? 0.185 10.308 8.492 1.00 67.19 218 SER A O 1
ATOM 1782 N N . LEU A 1 219 ? 0.896 10.052 10.620 1.00 72.62 219 LEU A N 1
ATOM 1783 C CA . LEU A 1 219 ? 1.781 11.221 10.617 1.00 72.62 219 LEU A CA 1
ATOM 1784 C C . LEU A 1 219 ? 2.835 11.100 9.514 1.00 72.62 219 LEU A C 1
ATOM 1786 O O . LEU A 1 219 ? 3.516 10.075 9.408 1.00 72.62 219 LEU A O 1
ATOM 1790 N N . GLU A 1 220 ? 3.008 12.174 8.747 1.00 60.84 220 GLU A N 1
ATOM 1791 C CA . GLU A 1 220 ? 3.949 12.250 7.625 1.00 60.84 220 GLU A CA 1
ATOM 1792 C C . GLU A 1 220 ? 5.378 11.918 8.059 1.00 60.84 220 GLU A C 1
ATOM 1794 O O . GLU A 1 220 ? 5.993 11.041 7.463 1.00 60.84 220 GLU A O 1
ATOM 1799 N N . ALA A 1 221 ? 5.841 12.444 9.196 1.00 64.25 221 ALA A N 1
ATOM 1800 C CA . ALA A 1 221 ? 7.153 12.107 9.758 1.00 64.25 221 ALA A CA 1
ATOM 1801 C C . ALA A 1 221 ? 7.345 10.593 9.998 1.00 64.25 221 ALA A C 1
ATOM 1803 O O . ALA A 1 221 ? 8.431 10.044 9.816 1.00 64.25 221 ALA A O 1
ATOM 1804 N N . THR A 1 222 ? 6.278 9.875 10.370 1.00 63.19 222 THR A N 1
ATOM 1805 C CA . THR A 1 222 ? 6.330 8.413 10.537 1.00 63.19 222 THR A CA 1
ATOM 1806 C C . THR A 1 222 ? 6.238 7.684 9.195 1.00 63.19 222 THR A C 1
ATOM 1808 O O . THR A 1 222 ? 6.769 6.578 9.066 1.00 63.19 222 THR A O 1
ATOM 1811 N N . LYS A 1 223 ? 5.572 8.257 8.184 1.00 66.00 223 LYS A N 1
ATOM 1812 C CA . LYS A 1 223 ? 5.591 7.739 6.806 1.00 66.00 223 LYS A CA 1
ATOM 1813 C C . LYS A 1 223 ? 6.986 7.888 6.199 1.00 66.00 223 LYS A C 1
ATOM 1815 O O . LYS A 1 223 ? 7.548 6.891 5.759 1.00 66.00 223 LYS A O 1
ATOM 1820 N N . GLU A 1 224 ? 7.586 9.069 6.284 1.00 68.44 224 GLU A N 1
ATOM 1821 C CA . GLU A 1 224 ? 8.938 9.361 5.800 1.00 68.44 224 GLU A CA 1
ATOM 1822 C C . GLU A 1 224 ? 9.991 8.486 6.480 1.00 68.44 224 GLU A C 1
ATOM 1824 O O . GLU A 1 224 ? 10.791 7.845 5.804 1.00 68.44 224 GLU A O 1
ATOM 1829 N N . ALA A 1 225 ? 9.944 8.352 7.810 1.00 73.25 225 ALA A N 1
ATOM 1830 C CA . ALA A 1 225 ? 10.860 7.474 8.538 1.00 73.25 225 ALA A CA 1
ATOM 1831 C C . ALA A 1 225 ? 10.691 5.984 8.178 1.00 73.25 225 ALA A C 1
ATOM 1833 O O . ALA A 1 225 ? 11.629 5.197 8.323 1.00 73.25 225 ALA A O 1
ATOM 1834 N N . ARG A 1 226 ? 9.498 5.556 7.741 1.00 69.50 226 ARG A N 1
ATOM 1835 C CA . ARG A 1 226 ? 9.271 4.196 7.218 1.00 69.50 226 ARG A CA 1
ATOM 1836 C C . ARG A 1 226 ? 9.814 4.042 5.803 1.00 69.50 226 ARG A C 1
ATOM 1838 O O . ARG A 1 226 ? 10.478 3.049 5.534 1.00 69.50 226 ARG A O 1
ATOM 1845 N N . ILE A 1 227 ? 9.564 5.019 4.934 1.00 68.19 227 ILE A N 1
ATOM 1846 C CA . ILE A 1 227 ? 10.104 5.047 3.569 1.00 68.19 227 ILE A CA 1
ATOM 1847 C C . ILE A 1 227 ? 11.632 5.014 3.625 1.00 68.19 227 ILE A C 1
ATOM 1849 O O . ILE A 1 227 ? 12.237 4.173 2.975 1.00 68.19 227 ILE A O 1
ATOM 1853 N N . LYS A 1 228 ? 12.248 5.837 4.483 1.00 74.81 228 LYS A N 1
ATOM 1854 C CA . LYS A 1 228 ? 13.698 5.855 4.685 1.00 74.81 228 LYS A CA 1
ATOM 1855 C C . LYS A 1 228 ? 14.235 4.486 5.103 1.00 74.81 228 LYS A C 1
ATOM 1857 O O . LYS A 1 228 ? 15.083 3.950 4.411 1.00 74.81 228 LYS A O 1
ATOM 1862 N N . ARG A 1 229 ? 13.681 3.870 6.156 1.00 76.31 229 ARG A N 1
ATOM 1863 C CA . ARG A 1 229 ? 14.114 2.530 6.601 1.00 76.31 229 ARG A CA 1
ATOM 1864 C C . ARG A 1 229 ? 13.957 1.460 5.522 1.00 76.31 229 ARG A C 1
ATOM 1866 O O . ARG A 1 229 ? 14.811 0.590 5.404 1.00 76.31 229 ARG A O 1
ATOM 1873 N N . ARG A 1 230 ? 12.879 1.516 4.733 1.00 69.31 230 ARG A N 1
ATOM 1874 C CA . ARG A 1 230 ? 12.680 0.597 3.606 1.00 69.31 230 ARG A CA 1
ATOM 1875 C C . ARG A 1 230 ? 13.727 0.819 2.517 1.00 69.31 230 ARG A C 1
ATOM 1877 O O . ARG A 1 230 ? 14.256 -0.158 2.006 1.00 69.31 230 ARG A O 1
ATOM 1884 N N . ASN A 1 231 ? 14.030 2.072 2.192 1.00 73.56 231 ASN A N 1
ATOM 1885 C CA . ASN A 1 231 ? 15.062 2.418 1.219 1.00 73.56 231 ASN A CA 1
ATOM 1886 C C . ASN A 1 231 ? 16.449 1.988 1.707 1.00 73.56 231 ASN A C 1
ATOM 1888 O O . ASN A 1 231 ? 17.200 1.427 0.922 1.00 73.56 231 ASN A O 1
ATOM 1892 N N . ASP A 1 232 ? 16.756 2.174 2.993 1.00 75.19 232 ASP A N 1
ATOM 1893 C CA . ASP A 1 232 ? 18.013 1.729 3.604 1.00 75.19 232 ASP A CA 1
ATOM 1894 C C . ASP A 1 232 ? 18.142 0.196 3.516 1.00 75.19 232 ASP A C 1
ATOM 1896 O O . ASP A 1 232 ? 19.175 -0.319 3.095 1.00 75.19 232 ASP A O 1
ATOM 1900 N N . GLN A 1 233 ? 17.068 -0.546 3.821 1.00 72.62 233 GLN A N 1
ATOM 1901 C CA . GLN A 1 233 ? 17.040 -2.006 3.670 1.00 72.62 233 GLN A CA 1
ATOM 1902 C C . GLN A 1 233 ? 17.162 -2.444 2.205 1.00 72.62 233 GLN A C 1
ATOM 1904 O O . GLN A 1 233 ? 17.828 -3.430 1.909 1.00 72.62 233 GLN A O 1
ATOM 1909 N N . MET A 1 234 ? 16.517 -1.732 1.281 1.00 69.19 234 MET A N 1
ATOM 1910 C CA . MET A 1 234 ? 16.603 -2.020 -0.150 1.00 69.19 234 MET A CA 1
ATOM 1911 C C . MET A 1 234 ? 18.016 -1.760 -0.678 1.00 69.19 234 MET A C 1
ATOM 1913 O O . MET A 1 234 ? 18.548 -2.585 -1.410 1.00 69.19 234 MET A O 1
ATOM 1917 N N . ALA A 1 235 ? 18.650 -0.662 -0.260 1.00 73.31 235 ALA A N 1
ATOM 1918 C CA . ALA A 1 235 ? 20.039 -0.356 -0.581 1.00 73.31 235 ALA A CA 1
ATOM 1919 C C . ALA A 1 235 ? 20.987 -1.436 -0.045 1.00 73.31 235 ALA A C 1
ATOM 1921 O O . ALA A 1 235 ? 21.880 -1.872 -0.767 1.00 73.31 235 ALA A O 1
ATOM 1922 N N . LEU A 1 236 ? 20.748 -1.914 1.179 1.00 74.06 236 LEU A N 1
ATOM 1923 C CA . LEU A 1 236 ? 21.503 -3.012 1.771 1.00 74.06 236 LEU A CA 1
ATOM 1924 C C . LEU A 1 236 ? 21.305 -4.330 0.999 1.00 74.06 236 LEU A C 1
ATOM 1926 O O . LEU A 1 236 ? 22.274 -5.017 0.699 1.00 74.06 236 LEU A O 1
ATOM 1930 N N . ASN A 1 237 ? 20.071 -4.663 0.612 1.00 69.50 237 ASN A N 1
ATOM 1931 C CA . ASN A 1 237 ? 19.800 -5.849 -0.206 1.00 69.50 237 ASN A CA 1
ATOM 1932 C C . ASN A 1 237 ? 20.478 -5.759 -1.582 1.00 69.50 237 ASN A C 1
ATOM 1934 O O . ASN A 1 237 ? 21.059 -6.740 -2.029 1.00 69.50 237 ASN A O 1
ATOM 1938 N N . ASN A 1 238 ? 20.461 -4.589 -2.230 1.00 68.06 238 ASN A N 1
ATOM 1939 C CA . ASN A 1 238 ? 21.169 -4.378 -3.497 1.00 68.06 238 ASN A CA 1
ATOM 1940 C C . ASN A 1 238 ? 22.682 -4.539 -3.344 1.00 68.06 238 ASN A C 1
ATOM 1942 O O . ASN A 1 238 ? 23.338 -5.054 -4.243 1.00 68.06 238 ASN A O 1
ATOM 1946 N N . PHE A 1 239 ? 23.238 -4.078 -2.222 1.00 70.00 239 PHE A N 1
ATOM 1947 C CA . PHE A 1 239 ? 24.650 -4.260 -1.911 1.00 70.00 239 PHE A CA 1
ATOM 1948 C C . PHE A 1 239 ? 25.001 -5.753 -1.848 1.00 70.00 239 PHE A C 1
ATOM 1950 O O . PHE A 1 239 ? 25.903 -6.187 -2.560 1.00 70.00 239 PHE A O 1
ATOM 1957 N N . TYR A 1 240 ? 24.217 -6.551 -1.116 1.00 68.44 240 TYR A N 1
ATOM 1958 C CA . TYR A 1 240 ? 24.405 -8.004 -1.058 1.00 68.44 240 TYR A CA 1
ATOM 1959 C C . TYR A 1 240 ? 24.183 -8.699 -2.410 1.00 68.44 240 TYR A C 1
ATOM 1961 O O . TYR A 1 240 ? 24.960 -9.574 -2.777 1.00 68.44 240 TYR A O 1
ATOM 1969 N N . GLU A 1 241 ? 23.181 -8.292 -3.198 1.00 59.62 241 GLU A N 1
ATOM 1970 C CA . GLU A 1 241 ? 22.962 -8.844 -4.546 1.00 59.62 241 GLU A CA 1
ATOM 1971 C C . GLU A 1 241 ? 24.135 -8.563 -5.501 1.00 59.62 241 GLU A C 1
ATOM 1973 O O . GLU A 1 241 ? 24.441 -9.397 -6.357 1.00 59.62 241 GLU A O 1
ATOM 1978 N N . ASN A 1 242 ? 24.799 -7.411 -5.357 1.00 60.91 242 ASN A N 1
ATOM 1979 C CA . ASN A 1 242 ? 25.972 -7.050 -6.153 1.00 60.91 242 ASN A CA 1
ATOM 1980 C C . ASN A 1 242 ? 27.237 -7.809 -5.718 1.00 60.91 242 ASN A C 1
ATOM 1982 O O . ASN A 1 242 ? 28.055 -8.135 -6.577 1.00 60.91 242 ASN A O 1
ATOM 1986 N N . GLU A 1 243 ? 27.406 -8.086 -4.420 1.00 61.75 243 GLU A N 1
ATOM 1987 C CA . GLU A 1 243 ? 28.560 -8.835 -3.897 1.00 61.75 243 GLU A CA 1
ATOM 1988 C C . GLU A 1 243 ? 28.435 -10.355 -4.101 1.00 61.75 243 GLU A C 1
ATOM 1990 O O . GLU A 1 243 ? 29.417 -11.010 -4.451 1.00 61.75 243 GLU A O 1
ATOM 1995 N N . GLU A 1 244 ? 27.242 -10.929 -3.917 1.00 54.06 244 GLU A N 1
ATOM 1996 C CA . GLU A 1 244 ? 27.039 -12.388 -3.882 1.00 54.06 244 GLU A CA 1
ATOM 1997 C C . GLU A 1 244 ? 26.411 -12.960 -5.170 1.00 54.06 244 GLU A C 1
ATOM 1999 O O . GLU A 1 244 ? 26.442 -14.174 -5.405 1.00 54.06 244 GLU A O 1
ATOM 2004 N N . GLY A 1 245 ? 25.891 -12.097 -6.050 1.00 50.75 245 GLY A N 1
ATOM 2005 C CA . GLY A 1 245 ? 25.147 -12.484 -7.247 1.00 50.75 245 GLY A CA 1
ATOM 2006 C C . GLY A 1 245 ? 23.693 -12.882 -6.953 1.00 50.75 245 GLY A C 1
ATOM 2007 O O . GLY A 1 245 ? 23.318 -13.245 -5.842 1.00 50.75 245 GLY A O 1
ATOM 2008 N N . LEU A 1 246 ? 22.838 -12.801 -7.980 1.00 43.78 246 LEU A N 1
ATOM 2009 C C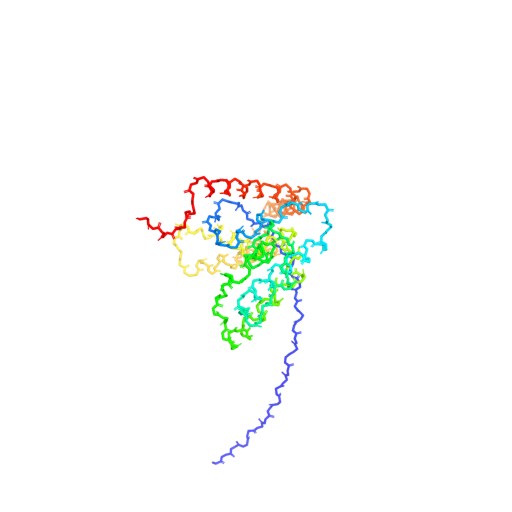A . LEU A 1 246 ? 21.382 -12.965 -7.880 1.00 43.78 246 LEU A CA 1
ATOM 2010 C C . LEU A 1 246 ? 20.964 -14.344 -7.331 1.00 43.78 246 LEU A C 1
ATOM 2012 O O . LEU A 1 246 ? 20.848 -15.311 -8.087 1.00 43.78 246 LEU A O 1
ATOM 2016 N N . TYR A 1 247 ? 20.638 -14.425 -6.042 1.00 44.56 247 TYR A N 1
ATOM 2017 C CA . TYR A 1 247 ? 20.066 -15.630 -5.446 1.00 44.56 247 TYR A CA 1
ATOM 2018 C C . TYR A 1 247 ? 18.552 -15.673 -5.695 1.00 44.56 247 TYR A C 1
ATOM 2020 O O . TYR A 1 247 ? 17.756 -15.075 -4.973 1.00 44.56 247 TYR A O 1
ATOM 2028 N N . SER A 1 248 ? 18.133 -16.365 -6.756 1.00 38.16 248 SER A N 1
ATOM 2029 C CA . SER A 1 248 ? 16.718 -16.698 -6.965 1.00 38.16 248 SER A CA 1
ATOM 2030 C C . SER A 1 248 ? 16.427 -18.071 -6.350 1.00 38.16 248 SER A C 1
ATOM 2032 O O . SER A 1 248 ? 17.154 -19.020 -6.661 1.00 38.16 248 SER A O 1
ATOM 2034 N N . PRO A 1 249 ? 15.378 -18.231 -5.519 1.00 34.94 249 PRO A N 1
ATOM 2035 C CA . PRO A 1 249 ? 14.964 -19.547 -5.044 1.00 34.94 249 PRO A CA 1
ATOM 2036 C C . PRO A 1 249 ? 14.702 -20.478 -6.238 1.00 34.94 249 PRO A C 1
ATOM 2038 O O . PRO A 1 249 ? 13.804 -20.218 -7.036 1.00 34.94 249 PRO A O 1
ATOM 2041 N N . GLY A 1 250 ? 15.505 -21.538 -6.375 1.00 42.03 250 GLY A N 1
ATOM 2042 C CA . GLY A 1 250 ? 15.367 -22.547 -7.434 1.00 42.03 250 GLY A CA 1
ATOM 2043 C C . GLY A 1 250 ? 16.423 -22.527 -8.545 1.00 42.03 250 GLY A C 1
ATOM 2044 O O . GLY A 1 250 ? 16.364 -23.389 -9.416 1.00 42.03 250 GLY A O 1
ATOM 2045 N N . ILE A 1 251 ? 17.406 -21.621 -8.522 1.00 39.31 251 ILE A N 1
ATOM 2046 C CA . ILE A 1 251 ? 18.574 -21.721 -9.415 1.00 39.31 251 ILE A CA 1
ATOM 2047 C C . ILE A 1 251 ? 19.695 -22.428 -8.650 1.00 39.31 251 ILE A C 1
ATOM 2049 O O . ILE A 1 251 ? 20.488 -21.799 -7.953 1.00 39.31 251 ILE A O 1
ATOM 2053 N N . ALA A 1 252 ? 19.722 -23.758 -8.735 1.00 32.56 252 ALA A N 1
ATOM 2054 C CA . ALA A 1 252 ? 20.918 -24.516 -8.386 1.00 32.56 252 ALA A CA 1
ATOM 2055 C C . ALA A 1 252 ? 21.996 -24.246 -9.452 1.00 32.56 252 ALA A C 1
ATOM 2057 O O . ALA A 1 252 ? 21.688 -24.250 -10.645 1.00 32.56 252 ALA A O 1
ATOM 2058 N N . LYS A 1 253 ? 23.226 -23.964 -9.005 1.00 38.62 253 LYS A N 1
ATOM 2059 C CA . LYS A 1 253 ? 24.427 -24.006 -9.852 1.00 38.62 253 LYS A CA 1
ATOM 2060 C C . LYS A 1 253 ? 24.758 -25.444 -10.230 1.00 38.62 253 LYS A C 1
ATOM 2062 O O . LYS A 1 253 ? 24.528 -26.326 -9.371 1.00 38.62 253 LYS A O 1
#

Sequence (253 aa):
MDRKHSRDMDERASRSKKRKFTGNIHTRETDTSFASTSAKEEVRFGESNARGLGFKIAVLHNAVWAIFYHKISSNENSQYMYCPVGSDRWCKWRVAESNNTLHEFDHEPPFHEDVQQAIKPIFEDLSSRELLERYLGGETQNNHKSYNSTVWVFAPKHLHYGAKIIEIATYLAVGIFNEGFYAGLKIMTTIGIVIGRNAKIFCNTRDQYRLERSTRQSLEATKEARIKRRNDQMALNNFYENEEGLYSPGIAK

pLDDT: mean 71.83, std 21.52, range [28.05, 95.94]

Organism: NCBI:txid471704

Secondary structure (DSSP, 8-state):
--PPPP------------PPPPP-----GGG-----TTHHHHGGGTT-TTS-HHHHHHHHHHHHHHHHHHHH--SSS---TTSPPSTTSS-HHHHHHHTT-GGG-PPPPPPPHHHHHHHHHHHHHHT-HHHHHHHHTT--S-HHHHHHHHHHHHS-TTS---HHHHHHHHHHHHHHHHHTHHHHHHHHHHTTPPPPHHHHHHHHHHHHHHHHHHHHHHSHHHHHHHHHHHHHHHHHHHHHHHHH----TT---